Protein AF-A0A9J6GDZ1-F1 (afdb_monomer)

Secondary structure (DSSP, 8-state):
---PPPP----TTS--SHHHHHHHHHHHHH--TTS-TTT-HHHHHHHHHHHHS-HHHHHHHHHHHHHHHHHHHHHHS---SS---HHHHHHHHHHHHHHHHTT-S--HHHHHHHHHHTT--TTS--SS--HHHHHHIIIIII---SSEEEEEEEETTEEEEEEEE---S-SSSS--S---SHHHHHHHHHHHHHHHHHHT--SS-----TTTHHHHHHHHHHHHT--PPP-

Mean predicted aligned error: 17.02 Å

Solvent-accessible surface area (backbone atoms only — not comparable to full-atom values): 14120 Å² total; per-residue (Å²): 134,84,86,78,73,86,71,88,69,91,54,96,83,65,75,77,48,71,66,48,50,52,52,52,52,55,54,61,54,17,33,25,89,90,44,56,52,94,81,36,48,65,53,15,55,40,44,25,35,46,74,77,47,58,73,94,51,46,83,54,44,64,54,42,58,55,47,49,54,50,51,58,50,36,71,67,52,79,64,64,99,65,88,63,50,74,70,30,47,54,22,50,52,51,52,54,55,49,35,43,76,68,68,74,46,87,55,66,64,60,54,52,51,57,32,47,77,36,44,43,50,80,95,53,88,59,91,74,46,55,65,64,60,27,47,52,38,30,20,69,74,67,68,45,38,43,69,48,27,59,42,86,43,76,54,97,90,42,78,44,82,42,80,44,80,17,52,67,81,50,99,58,81,91,58,86,66,78,63,87,54,70,74,49,52,53,52,53,53,53,49,54,52,48,51,40,67,76,67,65,65,82,72,88,73,92,76,84,46,90,72,50,64,73,61,56,52,68,54,51,54,55,64,73,66,51,88,68,84,91,126

Foldseek 3Di:
DDPDDDDPDPDPPQDPDPVSVVVVVVQVQQADPVDDCVVPVCNGRHVSVCVVPPPPPPVPPVVCVVVVVVLVVLCPDDADPDDDDPSNVVSVVSVVVVCVVVVVDDCVVVVCVLCVCLVHDPPDPRPPRPPVSNQCCCQVVVVQFAAWHWDFDDDPNDTDTDIDGGPNPDPPPPLVPQDDDDVSLVVQVVVVVVCCVVRVPPDDDPDPDSVNSNPPPNVVVVVVVDPDDDD

InterPro domains:
  IPR000718 Peptidase M13 [PS51885] (14-231)
  IPR000718 Peptidase M13 [PTHR11733] (12-157)
  IPR024079 Metallopeptidase, catalytic domain superfamily [G3DSA:3.40.390.10] (15-62)
  IPR042089 Peptidase M13, domain 2 [G3DSA:1.10.1380.10] (63-201)

Nearest PDB structures (foldseek):
  7nql-assembly1_AG  TM=1.782E-01  e=1.396E-01  Sus scrofa
  8any-assembly1_AF  TM=1.450E-01  e=9.711E-02  Homo sapiens
  7pnu-assembly1_F  TM=1.571E-01  e=1.314E-01  Mus musculus
  6zsb-assembly1_AF  TM=1.449E-01  e=4.147E-01  Homo sapiens
  6r10-assembly1_G  TM=1.465E-01  e=1.771E+00  Thermus thermophilus HB8

Sequence (231 aa):
MKLAWPTPKTSPNVCQTYACRNYAGRLLASINKWVNPCHSFTHFVCDGWQKNHKLSVWEMQFGHDVLNRLTQTLLRIPVPATGQNEEQQAAALYRSCREVLLGKSDQLPAVKEALLDAGIVWPLPSRLADALHTLFYTSLKLGWDALLNVDVKLFRKVAYLALSPGKSLPSLPTQYSCPKGESARHRNYMYFNFLKNSFGANGTSDGVSYENVSAYDCDMMTKLLGSGPSF

pLDDT: mean 70.45, std 19.04, range [27.03, 94.5]

Organism: Haemaphysalis longicornis (NCBI:txid44386)

Radius of gyration: 27.1 Å; Cα contacts (8 Å, |Δi|>4): 155; chains: 1; bounding box: 67×47×80 Å

Structure (mmCIF, N/CA/C/O backbone):
data_AF-A0A9J6GDZ1-F1
#
_entry.id   AF-A0A9J6GDZ1-F1
#
loop_
_atom_site.group_PDB
_atom_site.id
_atom_site.type_symbol
_atom_site.label_atom_id
_atom_site.label_alt_id
_atom_site.label_comp_id
_atom_site.label_asym_id
_atom_site.label_entity_id
_atom_site.label_seq_id
_atom_site.pdbx_PDB_ins_code
_atom_site.Cartn_x
_atom_site.Cartn_y
_atom_site.Cartn_z
_atom_site.occupancy
_atom_site.B_iso_or_equiv
_atom_site.auth_seq_id
_atom_site.auth_comp_id
_atom_site.auth_asym_id
_atom_site.auth_atom_id
_atom_site.pdbx_PDB_model_num
ATOM 1 N N . MET A 1 1 ? 41.455 -11.045 -25.122 1.00 35.44 1 MET A N 1
ATOM 2 C CA . MET A 1 1 ? 40.540 -11.546 -26.173 1.00 35.44 1 MET A CA 1
ATOM 3 C C . MET A 1 1 ? 39.411 -10.544 -26.364 1.00 35.44 1 MET A C 1
ATOM 5 O O . MET A 1 1 ? 38.679 -10.292 -25.418 1.00 35.44 1 MET A O 1
ATOM 9 N N . LYS A 1 2 ? 39.314 -9.913 -27.541 1.00 36.09 2 LYS A N 1
ATOM 10 C CA . LYS A 1 2 ? 38.191 -9.034 -27.906 1.00 36.09 2 LYS A CA 1
ATOM 11 C C . LYS A 1 2 ? 37.025 -9.922 -28.348 1.00 36.09 2 LYS A C 1
ATOM 13 O O . LYS A 1 2 ? 37.184 -10.673 -29.304 1.00 36.09 2 LYS A O 1
ATOM 18 N N . LEU A 1 3 ? 35.886 -9.855 -27.661 1.00 44.56 3 LEU A N 1
ATOM 19 C CA . LEU A 1 3 ? 34.649 -10.471 -28.145 1.00 44.56 3 LEU A CA 1
ATOM 20 C C . LEU A 1 3 ? 34.187 -9.690 -29.382 1.00 44.56 3 LEU A C 1
ATOM 22 O O . LEU A 1 3 ? 33.809 -8.522 -29.281 1.00 44.56 3 LEU A O 1
ATOM 26 N N . ALA A 1 4 ? 34.279 -10.315 -30.554 1.00 44.75 4 ALA A N 1
ATOM 27 C CA . ALA A 1 4 ? 33.713 -9.784 -31.784 1.00 44.75 4 ALA A CA 1
ATOM 28 C C . ALA A 1 4 ? 32.196 -10.007 -31.758 1.00 44.75 4 ALA A C 1
ATOM 30 O O . ALA A 1 4 ? 31.728 -11.142 -31.670 1.00 44.75 4 ALA A O 1
ATOM 31 N N . TRP A 1 5 ? 31.427 -8.921 -31.814 1.00 50.94 5 TRP A N 1
ATOM 32 C CA . TRP A 1 5 ? 29.983 -9.002 -32.009 1.00 50.94 5 TRP A CA 1
ATOM 33 C C . TRP A 1 5 ? 29.685 -9.495 -33.430 1.00 50.94 5 TRP A C 1
ATOM 35 O O . TRP A 1 5 ? 30.403 -9.106 -34.357 1.00 50.94 5 TRP A O 1
ATOM 45 N N . PRO A 1 6 ? 28.633 -10.312 -33.632 1.00 53.44 6 PRO A N 1
ATOM 46 C CA . PRO A 1 6 ? 28.181 -10.634 -34.974 1.00 53.44 6 PRO A CA 1
ATOM 47 C C . PRO A 1 6 ? 27.827 -9.328 -35.686 1.00 53.44 6 PRO A C 1
ATOM 49 O O . PRO A 1 6 ? 27.005 -8.541 -35.210 1.00 53.44 6 PRO A O 1
ATOM 52 N N . THR A 1 7 ? 28.486 -9.078 -36.815 1.00 52.41 7 THR A N 1
ATOM 53 C CA . THR A 1 7 ? 28.089 -8.015 -37.735 1.00 52.41 7 THR A CA 1
ATOM 54 C C . THR A 1 7 ? 26.640 -8.256 -38.171 1.00 52.41 7 THR A C 1
ATOM 56 O O . THR A 1 7 ? 26.209 -9.415 -38.212 1.00 52.41 7 THR A O 1
ATOM 59 N N . PRO A 1 8 ? 25.860 -7.205 -38.493 1.00 49.25 8 PRO A N 1
ATOM 60 C CA . PRO A 1 8 ? 24.510 -7.384 -39.003 1.00 49.25 8 PRO A CA 1
ATOM 61 C C . PRO A 1 8 ? 24.598 -8.067 -40.373 1.00 49.25 8 PRO A C 1
ATOM 63 O O . PRO A 1 8 ? 24.704 -7.419 -41.409 1.00 49.25 8 PRO A O 1
ATOM 66 N N . LYS A 1 9 ? 24.584 -9.401 -40.389 1.00 49.66 9 LYS A N 1
ATOM 67 C CA . LYS A 1 9 ? 24.186 -10.152 -41.572 1.00 49.66 9 LYS A CA 1
ATOM 68 C C . LYS A 1 9 ? 22.706 -9.856 -41.748 1.00 49.66 9 LYS A C 1
ATOM 70 O O . LYS A 1 9 ? 21.914 -10.153 -40.856 1.00 49.66 9 LYS A O 1
ATOM 75 N N . THR A 1 10 ? 22.335 -9.265 -42.875 1.00 54.31 10 THR A N 1
ATOM 76 C CA . THR A 1 10 ? 20.953 -9.207 -43.355 1.00 54.31 10 THR A CA 1
ATOM 77 C C . THR A 1 10 ? 20.493 -10.631 -43.667 1.00 54.31 10 THR A C 1
ATOM 79 O O . THR A 1 10 ? 20.421 -11.053 -44.815 1.00 54.31 10 THR A O 1
ATOM 82 N N . SER A 1 11 ? 20.254 -11.423 -42.621 1.00 57.88 11 SER A N 1
ATOM 83 C CA . SER A 1 11 ? 19.632 -12.730 -42.741 1.00 57.88 11 SER A CA 1
ATOM 84 C C . SER A 1 11 ? 18.113 -12.530 -42.827 1.00 57.88 11 SER A C 1
ATOM 86 O O . SER A 1 11 ? 17.550 -11.752 -42.050 1.00 57.88 11 SER A O 1
ATOM 88 N N . PRO A 1 12 ? 17.420 -13.220 -43.746 1.00 59.91 12 PRO A N 1
ATOM 89 C CA . PRO A 1 12 ? 15.983 -13.042 -43.989 1.00 59.91 12 PRO A CA 1
ATOM 90 C C . PRO A 1 12 ? 15.075 -13.422 -42.800 1.00 59.91 12 PRO A C 1
ATOM 92 O O . PRO A 1 12 ? 13.866 -13.253 -42.879 1.00 59.91 12 PRO A O 1
ATOM 95 N N . ASN A 1 13 ? 15.648 -13.874 -41.679 1.00 74.12 13 ASN A N 1
ATOM 96 C CA . ASN A 1 13 ? 14.929 -14.350 -40.494 1.00 74.12 13 ASN A CA 1
ATOM 97 C C . ASN A 1 13 ? 14.970 -13.368 -39.304 1.00 74.12 13 ASN A C 1
ATOM 99 O O . ASN A 1 13 ? 14.563 -13.726 -38.200 1.00 74.12 13 ASN A O 1
ATOM 103 N N . VAL A 1 14 ? 15.482 -12.143 -39.479 1.00 81.94 14 VAL A N 1
ATOM 104 C CA . VAL A 1 14 ? 15.491 -11.132 -38.405 1.00 81.94 14 VAL A CA 1
ATOM 105 C C . VAL A 1 14 ? 14.170 -10.371 -38.400 1.00 81.94 14 VAL A C 1
ATOM 107 O O . VAL A 1 14 ? 13.817 -9.720 -39.381 1.00 81.94 14 VAL A O 1
ATOM 110 N N . CYS A 1 15 ? 13.455 -10.398 -37.273 1.00 84.38 15 CYS A N 1
ATOM 111 C CA . CYS A 1 15 ? 12.231 -9.622 -37.115 1.00 84.38 15 CYS A CA 1
ATOM 112 C C . CYS A 1 15 ? 12.518 -8.115 -37.209 1.00 84.38 15 CYS A C 1
ATOM 114 O O . CYS A 1 15 ? 13.209 -7.547 -36.362 1.00 84.38 15 CYS A O 1
ATOM 116 N N . GLN A 1 16 ? 11.940 -7.456 -38.214 1.00 87.06 16 GLN A N 1
ATOM 117 C CA . GLN A 1 16 ? 12.089 -6.013 -38.434 1.00 87.06 16 GLN A CA 1
ATOM 118 C C . GLN A 1 16 ? 10.819 -5.212 -38.127 1.00 87.06 16 GLN A C 1
ATOM 120 O O . GLN A 1 16 ? 10.717 -4.045 -38.502 1.00 87.06 16 GLN A O 1
ATOM 125 N N . THR A 1 17 ? 9.831 -5.794 -37.447 1.00 91.69 17 THR A N 1
ATOM 126 C CA . THR A 1 17 ? 8.648 -5.026 -37.039 1.00 91.69 17 THR A CA 1
ATOM 127 C C . THR A 1 17 ? 9.047 -3.899 -36.082 1.00 91.69 17 THR A C 1
ATOM 129 O O . THR A 1 17 ? 10.071 -3.967 -35.393 1.00 91.69 17 THR A O 1
ATOM 132 N N . TYR A 1 18 ? 8.229 -2.846 -36.017 1.00 86.44 18 TYR A N 1
ATOM 133 C CA . TYR A 1 18 ? 8.446 -1.751 -35.068 1.00 86.44 18 TYR A CA 1
ATOM 134 C C . TYR A 1 18 ? 8.570 -2.265 -33.6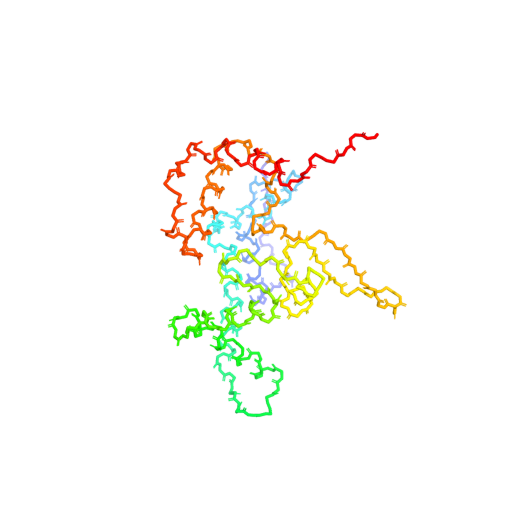27 1.00 86.44 18 TYR A C 1
ATOM 136 O O . TYR A 1 18 ? 9.490 -1.870 -32.913 1.00 86.44 18 TYR A O 1
ATOM 144 N N . ALA A 1 19 ? 7.700 -3.202 -33.235 1.00 81.06 19 ALA A N 1
ATOM 145 C CA . ALA A 1 19 ? 7.752 -3.844 -31.929 1.00 81.06 19 ALA A CA 1
ATOM 146 C C . ALA A 1 19 ? 9.110 -4.522 -31.695 1.00 81.06 19 ALA A C 1
ATOM 148 O O . ALA A 1 19 ? 9.779 -4.211 -30.712 1.00 81.06 19 ALA A O 1
ATOM 149 N N . CYS A 1 20 ? 9.570 -5.366 -32.625 1.00 85.31 20 CYS A N 1
ATOM 150 C CA . CYS A 1 20 ? 10.855 -6.057 -32.502 1.00 85.31 20 CYS A CA 1
ATOM 151 C C . CYS A 1 20 ? 12.037 -5.090 -32.367 1.00 85.31 20 CYS A C 1
ATOM 153 O O . CYS A 1 20 ? 12.884 -5.279 -31.496 1.00 85.31 20 CYS A O 1
ATOM 155 N N . ARG A 1 21 ? 12.078 -4.016 -33.167 1.00 89.38 21 ARG A N 1
ATOM 156 C CA . ARG A 1 21 ? 13.144 -3.004 -33.071 1.00 89.38 21 ARG A CA 1
ATOM 157 C C . ARG A 1 21 ? 13.107 -2.240 -31.748 1.00 89.38 21 ARG A C 1
ATOM 159 O O . ARG A 1 21 ? 14.157 -2.019 -31.150 1.00 89.38 21 ARG A O 1
ATOM 166 N N . ASN A 1 22 ? 11.918 -1.874 -31.272 1.00 84.50 22 ASN A N 1
ATOM 167 C CA . ASN A 1 22 ? 11.743 -1.183 -29.994 1.00 84.50 22 ASN A CA 1
ATOM 168 C C . ASN A 1 22 ? 12.185 -2.070 -28.815 1.00 84.50 22 ASN A C 1
ATOM 170 O O . ASN A 1 22 ? 12.975 -1.637 -27.978 1.00 84.50 22 ASN A O 1
ATOM 174 N N . TYR A 1 23 ? 11.756 -3.336 -28.783 1.00 84.75 23 TYR A N 1
ATOM 175 C CA . TYR A 1 23 ? 12.175 -4.285 -27.747 1.00 84.75 23 TYR A CA 1
ATOM 176 C C . TYR A 1 23 ? 13.678 -4.573 -27.791 1.00 84.75 23 TYR A C 1
ATOM 178 O O . TYR A 1 23 ? 14.329 -4.534 -26.748 1.00 84.75 23 TYR A O 1
ATOM 186 N N . ALA A 1 24 ? 14.249 -4.791 -28.979 1.00 89.00 24 ALA A N 1
ATOM 187 C CA . ALA A 1 24 ? 15.687 -4.994 -29.134 1.00 89.00 24 ALA A CA 1
ATOM 188 C C . ALA A 1 24 ? 16.489 -3.775 -28.645 1.00 89.00 24 ALA A C 1
ATOM 190 O O . ALA A 1 24 ? 17.485 -3.939 -27.944 1.00 89.00 24 ALA A O 1
ATOM 191 N N . GLY A 1 25 ? 16.025 -2.557 -28.945 1.00 86.38 25 GLY A N 1
ATOM 192 C CA . GLY A 1 25 ? 16.630 -1.320 -28.448 1.00 86.38 25 GLY A CA 1
ATOM 193 C C . GLY A 1 25 ? 16.618 -1.225 -26.919 1.00 86.38 25 GLY A C 1
ATOM 194 O O . GLY A 1 25 ? 17.653 -0.950 -26.314 1.00 86.38 25 GLY A O 1
ATOM 195 N N . ARG A 1 26 ? 15.480 -1.527 -26.280 1.00 84.81 26 ARG A N 1
ATOM 196 C CA . ARG A 1 26 ? 15.349 -1.535 -24.809 1.00 84.81 26 ARG A CA 1
ATOM 197 C C . ARG A 1 26 ? 16.236 -2.589 -24.146 1.00 84.81 26 ARG A C 1
ATOM 199 O O . ARG A 1 26 ? 16.876 -2.303 -23.136 1.00 84.81 26 ARG A O 1
ATOM 206 N N . LEU A 1 27 ? 16.307 -3.786 -24.729 1.00 87.00 27 LEU A N 1
ATOM 207 C CA . LEU A 1 27 ? 17.167 -4.861 -24.240 1.00 87.00 27 LEU A CA 1
ATOM 208 C C . LEU A 1 27 ? 18.643 -4.453 -24.319 1.00 87.00 27 LEU A C 1
ATOM 210 O O . LEU A 1 27 ? 19.364 -4.543 -23.330 1.00 87.00 27 LEU A O 1
ATOM 214 N N . LEU A 1 28 ? 19.082 -3.929 -25.467 1.00 88.12 28 LEU A N 1
ATOM 215 C CA . LEU A 1 28 ? 20.465 -3.487 -25.666 1.00 88.12 28 LEU A CA 1
ATOM 216 C C . LEU A 1 28 ? 20.864 -2.322 -24.752 1.00 88.12 28 LEU A C 1
ATOM 218 O O . LEU A 1 28 ? 22.025 -2.249 -24.356 1.00 88.12 28 LEU A O 1
ATOM 222 N N . ALA A 1 29 ? 19.927 -1.435 -24.412 1.00 85.44 29 ALA A N 1
ATOM 223 C CA . ALA A 1 29 ? 20.151 -0.347 -23.461 1.00 85.44 29 ALA A CA 1
ATOM 224 C C . ALA A 1 29 ? 20.265 -0.828 -22.002 1.00 85.44 29 ALA A C 1
ATOM 226 O O . ALA A 1 29 ? 20.809 -0.113 -21.161 1.00 85.44 29 ALA A O 1
ATOM 227 N N . SER A 1 30 ? 19.754 -2.024 -21.701 1.00 86.56 30 SER A N 1
ATOM 228 C CA . SER A 1 30 ? 19.733 -2.586 -20.347 1.00 86.56 30 SER A CA 1
ATOM 229 C C . SER A 1 30 ? 20.982 -3.414 -20.026 1.00 86.56 30 SER A C 1
ATOM 231 O O . SER A 1 30 ? 21.405 -3.465 -18.872 1.00 86.56 30 SER A O 1
ATOM 233 N N . ILE A 1 31 ? 21.619 -4.007 -21.041 1.00 91.50 31 ILE A N 1
ATOM 234 C CA . ILE A 1 31 ? 22.796 -4.865 -20.854 1.00 91.50 31 ILE A CA 1
ATOM 235 C C . ILE A 1 31 ? 24.109 -4.077 -20.723 1.00 91.50 31 ILE A C 1
ATOM 237 O O . ILE A 1 31 ? 24.337 -3.068 -21.391 1.00 91.50 31 ILE A O 1
ATOM 241 N N . ASN A 1 32 ? 25.036 -4.596 -19.922 1.00 92.19 32 ASN A N 1
ATOM 242 C CA . ASN A 1 32 ? 26.414 -4.132 -19.827 1.00 92.19 32 ASN A CA 1
ATOM 243 C C . ASN A 1 32 ? 27.360 -5.118 -20.514 1.00 92.19 32 ASN A C 1
ATOM 245 O O . ASN A 1 32 ? 27.803 -6.112 -19.943 1.00 92.19 32 ASN A O 1
ATOM 249 N N . LYS A 1 33 ? 27.718 -4.784 -21.753 1.00 87.50 33 LYS A N 1
ATOM 250 C CA . LYS A 1 33 ? 28.561 -5.601 -22.641 1.00 87.50 33 LYS A CA 1
ATOM 251 C C . LYS A 1 33 ? 29.987 -5.837 -22.129 1.00 87.50 33 LYS A C 1
ATOM 253 O O . LYS A 1 33 ? 30.705 -6.646 -22.708 1.00 87.50 33 LYS A O 1
ATOM 258 N N . TRP A 1 34 ? 30.406 -5.113 -21.093 1.00 92.12 34 TRP A N 1
ATOM 259 C CA . TRP A 1 34 ? 31.737 -5.227 -20.495 1.00 92.12 34 TRP A CA 1
ATOM 260 C C . TRP A 1 34 ? 31.816 -6.305 -19.411 1.00 92.12 34 TRP A C 1
ATOM 262 O O . TRP A 1 34 ? 32.911 -6.648 -18.973 1.00 92.12 34 TRP A O 1
ATOM 272 N N . VAL A 1 35 ? 30.674 -6.847 -18.987 1.00 91.69 35 VAL A N 1
ATOM 273 C CA . VAL A 1 35 ? 30.594 -7.936 -18.012 1.00 91.69 35 VAL A CA 1
ATOM 274 C C . VAL A 1 35 ? 30.476 -9.263 -18.753 1.00 91.69 35 VAL A C 1
ATOM 276 O O . VAL A 1 35 ? 29.738 -9.377 -19.727 1.00 91.69 35 VAL A O 1
ATOM 279 N N . ASN A 1 36 ? 31.196 -10.290 -18.301 1.00 89.88 36 ASN A N 1
ATOM 280 C CA . ASN A 1 36 ? 31.016 -11.636 -18.835 1.00 89.88 36 ASN A CA 1
ATOM 281 C C . ASN A 1 36 ? 29.733 -12.257 -18.239 1.00 89.88 36 ASN A C 1
ATOM 283 O O . ASN A 1 36 ? 29.6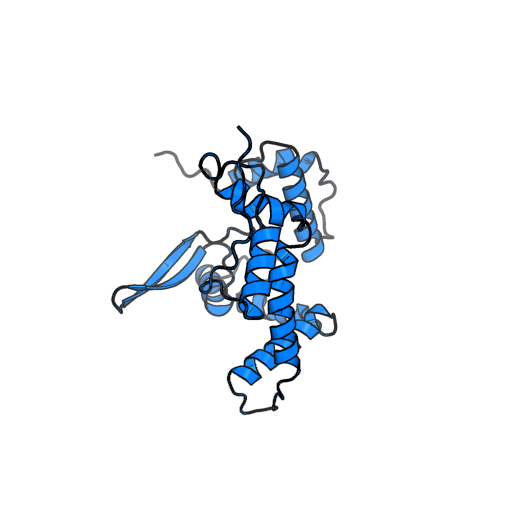80 -12.430 -17.015 1.00 89.88 36 ASN A O 1
ATOM 287 N N . PRO A 1 37 ? 28.728 -12.643 -19.052 1.00 88.25 37 PRO A N 1
ATOM 288 C CA . PRO A 1 37 ? 27.501 -13.265 -18.550 1.00 88.25 37 PRO A CA 1
ATOM 289 C C . PRO A 1 37 ? 27.752 -14.578 -17.798 1.00 88.25 37 PRO A C 1
ATOM 291 O O . PRO A 1 37 ? 26.991 -14.907 -16.894 1.00 88.25 37 PRO A O 1
ATOM 294 N N . CYS A 1 38 ? 28.829 -15.301 -18.118 1.00 92.69 38 CYS A N 1
ATOM 295 C CA . CYS A 1 38 ? 29.202 -16.532 -17.423 1.00 92.69 38 CYS A CA 1
ATOM 296 C C . CYS A 1 38 ? 29.801 -16.279 -16.029 1.00 92.69 38 CYS A C 1
ATOM 298 O O . CYS A 1 38 ? 29.917 -17.214 -15.246 1.00 92.69 38 CYS A O 1
ATOM 300 N N . HIS A 1 39 ? 30.211 -15.042 -15.721 1.00 93.44 39 HIS A N 1
ATOM 301 C CA . HIS A 1 39 ? 30.745 -14.664 -14.405 1.00 93.44 39 HIS A CA 1
ATOM 302 C C . HIS A 1 39 ? 29.692 -13.955 -13.552 1.00 93.44 39 HIS A C 1
ATOM 304 O O . HIS A 1 39 ? 29.601 -14.190 -12.352 1.00 93.44 39 HIS A O 1
ATOM 310 N N . SER A 1 40 ? 28.886 -13.085 -14.164 1.00 90.44 40 SER A N 1
ATOM 311 C CA . SER A 1 40 ? 27.713 -12.511 -13.515 1.00 90.44 40 SER A CA 1
ATOM 312 C C . SER A 1 40 ? 26.661 -12.154 -14.551 1.00 90.44 40 SER A C 1
ATOM 314 O O . SER A 1 40 ? 26.703 -11.095 -15.184 1.00 90.44 40 SER A O 1
ATOM 316 N N . PHE A 1 41 ? 25.690 -13.051 -14.704 1.00 91.31 41 PHE A N 1
ATOM 317 C CA . PHE A 1 41 ? 24.550 -12.816 -15.577 1.00 91.31 41 PHE A CA 1
ATOM 318 C C . PHE A 1 41 ? 23.760 -11.584 -15.125 1.00 91.31 41 PHE A C 1
ATOM 320 O O . PHE A 1 41 ? 23.387 -10.768 -15.960 1.00 91.31 41 PHE A O 1
ATOM 327 N N . THR A 1 42 ? 23.599 -11.389 -13.812 1.00 88.94 42 THR A N 1
ATOM 328 C CA . THR A 1 42 ? 22.907 -10.230 -13.232 1.00 88.94 42 THR A CA 1
ATOM 329 C C . THR A 1 42 ? 23.560 -8.911 -13.637 1.00 88.94 42 THR A C 1
ATOM 331 O O . THR A 1 42 ? 22.879 -8.034 -14.159 1.00 88.94 42 THR A O 1
ATOM 334 N N . HIS A 1 43 ? 24.878 -8.773 -13.470 1.00 91.12 43 HIS A N 1
ATOM 335 C CA . HIS A 1 43 ? 25.577 -7.548 -13.867 1.00 91.12 43 HIS A CA 1
ATOM 336 C C . HIS A 1 43 ? 25.588 -7.368 -15.389 1.00 91.12 43 HIS A C 1
ATOM 338 O O . HIS A 1 43 ? 25.421 -6.261 -15.899 1.00 91.12 43 HIS A O 1
ATOM 344 N N . PHE A 1 44 ? 25.687 -8.462 -16.145 1.00 91.62 44 PHE A N 1
ATOM 345 C CA . PHE A 1 44 ? 25.585 -8.407 -17.599 1.00 91.62 44 PHE A CA 1
ATOM 346 C C . PHE A 1 44 ? 24.223 -7.891 -18.079 1.00 91.62 44 PHE A C 1
ATOM 348 O O . PHE A 1 44 ? 24.191 -7.070 -18.993 1.00 91.62 44 PHE A O 1
ATOM 355 N N . VAL A 1 45 ? 23.108 -8.330 -17.488 1.00 90.44 45 VAL A N 1
ATOM 356 C CA . VAL A 1 45 ? 21.766 -7.958 -17.972 1.00 90.44 45 VAL A CA 1
ATOM 357 C C . VAL A 1 45 ? 21.185 -6.692 -17.344 1.00 90.44 45 VAL A C 1
ATOM 359 O O . VAL A 1 45 ? 20.335 -6.070 -17.976 1.00 90.44 45 VAL A O 1
ATOM 362 N N . CY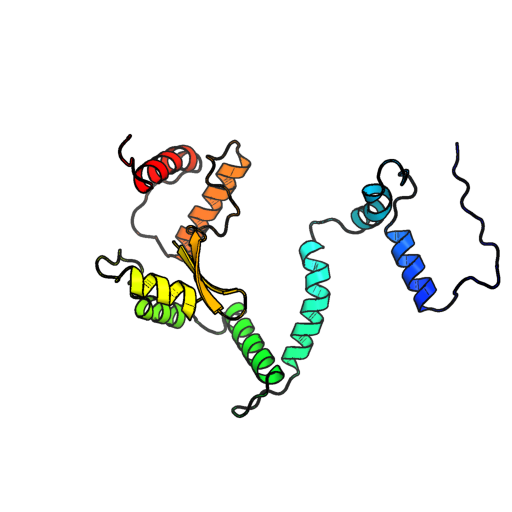S A 1 46 ? 21.634 -6.294 -16.146 1.00 86.00 46 CYS A N 1
ATOM 363 C CA . CYS A 1 46 ? 21.029 -5.191 -15.388 1.00 86.00 46 CYS A CA 1
ATOM 364 C C . CYS A 1 46 ? 21.888 -3.926 -15.298 1.00 86.00 46 CYS A C 1
ATOM 366 O O . CYS A 1 46 ? 21.329 -2.841 -15.150 1.00 86.00 46 CYS A O 1
ATOM 368 N N . ASP A 1 47 ? 23.219 -4.006 -15.366 1.00 89.06 47 ASP A N 1
ATOM 369 C CA . ASP A 1 47 ? 24.068 -2.834 -15.089 1.00 89.06 47 ASP A CA 1
ATOM 370 C C . ASP A 1 47 ? 23.852 -1.692 -16.094 1.00 89.06 47 ASP A C 1
ATOM 372 O O . ASP A 1 47 ? 23.985 -0.521 -15.740 1.00 89.06 47 ASP A O 1
ATOM 376 N N . GLY A 1 48 ? 23.548 -2.004 -17.360 1.00 88.12 48 GLY A N 1
ATOM 377 C CA . GLY A 1 48 ? 23.231 -0.984 -18.366 1.00 88.12 48 GLY A CA 1
ATOM 378 C C . GLY A 1 48 ? 21.948 -0.236 -18.005 1.00 88.12 48 GLY A C 1
ATOM 379 O O . GLY A 1 48 ? 21.898 0.992 -18.073 1.00 88.12 48 GLY A O 1
ATOM 380 N N . TRP A 1 49 ? 20.949 -0.967 -17.507 1.00 83.00 49 TRP A N 1
ATOM 381 C CA . TRP A 1 49 ? 19.722 -0.390 -16.979 1.00 83.00 49 TRP A CA 1
ATOM 382 C C . TRP A 1 49 ? 20.006 0.453 -15.732 1.00 83.00 49 TRP A C 1
ATOM 384 O O . TRP A 1 49 ? 19.616 1.614 -15.707 1.00 83.00 49 TRP A O 1
ATOM 394 N N . GLN A 1 50 ? 20.753 -0.066 -14.755 1.00 79.38 50 GLN A N 1
ATOM 395 C CA . GLN A 1 50 ? 21.073 0.640 -13.505 1.00 79.38 50 GLN A CA 1
ATOM 396 C C . GLN A 1 50 ? 21.871 1.934 -13.731 1.00 79.38 50 GLN A C 1
ATOM 398 O O . GLN A 1 50 ? 21.630 2.935 -13.057 1.00 79.38 50 GLN A O 1
ATOM 403 N N . LYS A 1 51 ? 22.794 1.955 -14.703 1.00 81.12 51 LYS A N 1
ATOM 404 C CA . LYS A 1 51 ? 23.552 3.166 -15.074 1.00 81.12 51 LYS A CA 1
ATOM 405 C C . LYS A 1 51 ? 22.649 4.282 -15.594 1.00 81.12 51 LYS A C 1
ATOM 407 O O . LYS A 1 51 ? 22.880 5.448 -15.282 1.00 81.12 51 LYS A O 1
ATOM 412 N N . ASN A 1 52 ? 21.627 3.915 -16.362 1.00 70.81 52 ASN A N 1
ATOM 413 C CA . ASN A 1 52 ? 20.679 4.852 -16.961 1.00 70.81 52 ASN A CA 1
ATOM 414 C C . ASN A 1 52 ? 19.488 5.169 -16.035 1.00 70.81 52 ASN A C 1
ATOM 416 O O . ASN A 1 52 ? 18.773 6.141 -16.266 1.00 70.81 52 ASN A O 1
ATOM 420 N N . HIS A 1 53 ? 19.293 4.384 -14.972 1.00 63.34 53 HIS A N 1
ATOM 421 C CA . HIS A 1 53 ? 18.150 4.461 -14.065 1.00 63.34 53 HIS A CA 1
ATOM 422 C C . HIS A 1 53 ? 18.625 4.373 -12.608 1.00 63.34 53 HIS A C 1
ATOM 424 O O . HIS A 1 53 ? 18.566 3.324 -11.967 1.00 63.34 53 HIS A O 1
ATOM 430 N N . LYS A 1 54 ? 19.122 5.495 -12.070 1.00 62.59 54 LYS A N 1
ATOM 431 C CA . LYS A 1 54 ? 19.542 5.577 -10.663 1.00 62.59 54 LYS A CA 1
ATOM 432 C C . LYS A 1 54 ? 18.352 5.290 -9.734 1.00 62.59 54 LYS A C 1
ATOM 434 O O . LYS A 1 54 ? 17.267 5.849 -9.901 1.00 62.59 54 LYS A O 1
ATOM 439 N N . LEU A 1 55 ? 18.592 4.443 -8.732 1.00 54.88 55 LEU A N 1
ATOM 440 C CA . LEU A 1 55 ? 17.590 3.894 -7.807 1.00 54.88 55 LEU A CA 1
ATOM 441 C C . LEU A 1 55 ? 16.835 4.933 -6.961 1.00 54.88 55 LEU A C 1
ATOM 443 O O . LEU A 1 55 ? 15.802 4.597 -6.401 1.00 54.88 55 LEU A O 1
ATOM 447 N N . SER A 1 56 ? 17.263 6.197 -6.905 1.00 54.47 56 SER A N 1
ATOM 448 C CA . SER A 1 56 ? 16.562 7.214 -6.108 1.00 54.47 56 SER A CA 1
ATOM 449 C C . SER A 1 56 ? 15.192 7.621 -6.670 1.00 54.47 56 SER A C 1
ATOM 451 O O . SER A 1 56 ? 14.460 8.331 -5.992 1.00 54.47 56 SER A O 1
ATOM 453 N N . VAL A 1 57 ? 14.850 7.205 -7.898 1.00 51.31 57 VAL A N 1
ATOM 454 C CA . VAL A 1 57 ? 13.591 7.582 -8.570 1.00 51.31 57 VAL A CA 1
ATOM 455 C C . VAL A 1 57 ? 12.760 6.364 -9.017 1.00 51.31 57 VAL A C 1
ATOM 457 O O . VAL A 1 57 ? 11.540 6.455 -9.067 1.00 51.31 57 VAL A O 1
ATOM 460 N N . TRP A 1 58 ? 13.357 5.194 -9.294 1.00 42.50 58 TRP A N 1
ATOM 461 C CA . TRP A 1 58 ? 12.675 4.104 -10.025 1.00 42.50 58 TRP A CA 1
ATOM 462 C C . TRP A 1 58 ? 11.844 3.101 -9.223 1.00 42.50 58 TRP A C 1
ATOM 464 O O . TRP A 1 58 ? 10.868 2.602 -9.783 1.00 42.50 58 TRP A O 1
ATOM 474 N N . GLU A 1 59 ? 12.146 2.830 -7.948 1.00 51.19 59 GLU A N 1
ATOM 475 C CA . GLU A 1 59 ? 11.224 2.032 -7.110 1.00 51.19 59 GLU A CA 1
ATOM 476 C C . GLU A 1 59 ? 9.852 2.721 -7.010 1.00 51.19 59 GLU A C 1
ATOM 478 O O . GLU A 1 59 ? 8.815 2.066 -6.942 1.00 51.19 59 GLU A O 1
ATOM 483 N N . MET A 1 60 ? 9.853 4.049 -7.140 1.00 50.31 60 MET A N 1
ATOM 484 C CA . MET A 1 60 ? 8.669 4.873 -7.312 1.00 50.31 60 MET A CA 1
ATOM 485 C C . MET A 1 60 ? 8.216 4.949 -8.788 1.00 50.31 60 MET A C 1
ATOM 487 O O . MET A 1 60 ? 7.033 4.772 -9.049 1.00 50.31 60 MET A O 1
ATOM 491 N N . GLN A 1 61 ? 9.096 5.150 -9.781 1.00 50.50 61 GLN A N 1
ATOM 492 C CA . GLN A 1 61 ? 8.704 5.511 -11.162 1.00 50.50 61 GLN A CA 1
ATOM 493 C C . GLN A 1 61 ? 7.935 4.437 -11.967 1.00 50.50 61 GLN A C 1
ATOM 495 O O . GLN A 1 61 ? 6.961 4.775 -12.637 1.00 50.50 61 GLN A O 1
ATOM 500 N N . PHE A 1 62 ? 8.330 3.154 -11.938 1.00 52.91 62 PHE A N 1
ATOM 501 C CA . PHE A 1 62 ? 7.601 2.116 -12.703 1.00 52.91 62 PHE A CA 1
ATOM 502 C C . PHE A 1 62 ? 6.221 1.839 -12.090 1.00 52.91 62 PHE A C 1
ATOM 504 O O . PHE A 1 62 ? 5.226 1.715 -12.809 1.00 52.91 62 PHE A O 1
ATOM 511 N N . GLY A 1 63 ? 6.157 1.826 -10.753 1.00 58.03 63 GLY A N 1
ATOM 512 C CA . GLY A 1 63 ? 4.898 1.863 -10.016 1.00 58.03 63 GLY A CA 1
ATOM 513 C C . GLY A 1 63 ? 4.089 3.107 -10.379 1.00 58.03 63 GLY A C 1
ATOM 514 O O . GLY A 1 63 ? 2.911 2.981 -10.689 1.00 58.03 63 GLY A O 1
ATOM 515 N N . HIS A 1 64 ? 4.723 4.282 -10.446 1.00 61.94 64 HIS A N 1
ATOM 516 C CA . HIS A 1 64 ? 4.074 5.543 -10.797 1.00 61.94 64 HIS A CA 1
ATOM 517 C C . HIS A 1 64 ? 3.463 5.526 -12.189 1.00 61.94 64 HIS A C 1
ATOM 519 O O . HIS A 1 64 ? 2.345 5.990 -12.312 1.00 61.94 64 HIS A O 1
ATOM 525 N N . ASP A 1 65 ? 4.104 5.005 -13.234 1.00 65.19 65 ASP A N 1
ATOM 526 C CA . ASP A 1 65 ? 3.521 5.068 -14.584 1.00 65.19 65 ASP A CA 1
ATOM 527 C C . ASP A 1 65 ? 2.258 4.203 -14.721 1.00 65.19 65 ASP A C 1
ATOM 529 O O . ASP A 1 65 ? 1.257 4.635 -15.308 1.00 65.19 65 ASP A O 1
ATOM 533 N N . VAL A 1 66 ? 2.273 2.994 -14.151 1.00 72.25 66 VAL A N 1
ATOM 534 C CA . VAL A 1 66 ? 1.098 2.107 -14.112 1.00 72.25 66 VAL A CA 1
ATOM 535 C C . VAL A 1 66 ? 0.024 2.692 -13.196 1.00 72.25 66 VAL A C 1
ATOM 537 O O . VAL A 1 66 ? -1.140 2.791 -13.591 1.00 72.25 66 VAL A O 1
ATOM 540 N N . LEU A 1 67 ? 0.415 3.149 -12.006 1.00 74.38 67 LEU A N 1
ATOM 541 C CA . LEU A 1 67 ? -0.481 3.764 -11.031 1.00 74.38 67 LEU A CA 1
ATOM 542 C C . LEU A 1 67 ? -1.092 5.058 -11.575 1.00 74.38 67 LEU A C 1
ATOM 544 O O . LEU A 1 67 ? -2.281 5.288 -11.406 1.00 74.38 67 LEU A O 1
ATOM 548 N N . ASN A 1 68 ? -0.338 5.879 -12.300 1.00 79.38 68 ASN A N 1
ATOM 549 C CA . ASN A 1 68 ? -0.819 7.109 -12.925 1.00 79.38 68 ASN A CA 1
ATOM 550 C C . ASN A 1 68 ? -1.867 6.800 -13.995 1.00 79.38 68 ASN A C 1
ATOM 552 O O . ASN A 1 68 ? -2.903 7.454 -14.047 1.00 79.38 68 ASN A O 1
ATOM 556 N N . ARG A 1 69 ? -1.653 5.778 -14.833 1.00 81.19 69 ARG A N 1
ATOM 557 C CA . ARG A 1 69 ? -2.671 5.356 -15.812 1.00 81.19 69 ARG A CA 1
ATOM 558 C C . ARG A 1 69 ? -3.929 4.828 -15.128 1.00 81.19 69 ARG A C 1
ATOM 560 O O . ARG A 1 69 ? -5.034 5.191 -15.534 1.00 81.19 69 ARG A O 1
ATOM 567 N N . LEU A 1 70 ? -3.768 4.012 -14.089 1.00 84.62 70 LEU A N 1
ATOM 568 C CA . LEU A 1 70 ? -4.881 3.453 -13.325 1.00 84.62 70 LEU A CA 1
ATOM 569 C C . LEU A 1 70 ? -5.688 4.557 -12.632 1.00 84.62 70 LEU A C 1
ATOM 571 O O . LEU A 1 70 ? -6.895 4.656 -12.818 1.00 84.62 70 LEU A O 1
ATOM 575 N N . THR A 1 71 ? -5.020 5.443 -11.902 1.00 85.62 71 THR A N 1
ATOM 576 C CA . THR A 1 71 ? -5.656 6.556 -11.188 1.00 85.62 71 THR A CA 1
ATOM 577 C C . THR A 1 71 ? -6.354 7.531 -12.131 1.00 85.62 71 THR A C 1
ATOM 579 O O . THR A 1 71 ? -7.494 7.910 -11.877 1.00 85.62 71 THR A O 1
ATOM 582 N N . GLN A 1 72 ? -5.746 7.879 -13.270 1.00 88.06 72 GLN A N 1
ATOM 583 C CA . GLN A 1 72 ? -6.403 8.699 -14.297 1.00 88.06 72 GLN A CA 1
ATOM 584 C C . GLN A 1 72 ? -7.648 8.020 -14.877 1.00 88.06 72 GLN A C 1
ATOM 586 O O . GLN A 1 72 ? -8.631 8.694 -15.184 1.00 88.06 72 GLN A O 1
ATOM 591 N N . THR A 1 73 ? -7.631 6.693 -15.004 1.00 91.31 73 THR A N 1
ATOM 592 C CA . THR A 1 73 ? -8.795 5.915 -15.446 1.00 91.31 73 THR A CA 1
ATOM 593 C C . THR A 1 73 ? -9.907 5.976 -14.400 1.00 91.31 73 THR A C 1
ATOM 595 O O . THR A 1 73 ? -11.021 6.374 -14.732 1.00 91.31 73 THR A O 1
ATOM 598 N N . LEU A 1 74 ? -9.596 5.707 -13.127 1.00 91.69 74 LEU A N 1
ATOM 599 C CA . LEU A 1 74 ? -10.556 5.772 -12.017 1.00 91.69 74 LEU A CA 1
ATOM 600 C C . LEU A 1 74 ? -11.203 7.157 -11.883 1.00 91.69 74 LEU A C 1
ATOM 602 O O . LEU A 1 74 ? -12.394 7.272 -11.606 1.00 91.69 74 LEU A O 1
ATOM 606 N N . LEU A 1 75 ? -10.456 8.232 -12.145 1.00 91.44 75 LEU A N 1
ATOM 607 C CA . LEU A 1 75 ? -11.008 9.588 -12.108 1.00 91.44 75 LEU A CA 1
ATOM 608 C C . LEU A 1 75 ? -12.050 9.860 -13.190 1.00 91.44 75 LEU A C 1
ATOM 610 O O . LEU A 1 75 ? -12.920 10.699 -12.963 1.00 91.44 75 LEU A O 1
ATOM 614 N N . ARG A 1 76 ? -11.995 9.158 -14.324 1.00 93.88 76 ARG A N 1
ATOM 615 C CA . ARG A 1 76 ? -12.910 9.352 -15.458 1.00 93.88 76 ARG A CA 1
ATOM 616 C C . ARG A 1 76 ? -14.196 8.535 -15.352 1.00 93.88 76 ARG A C 1
ATOM 618 O O . ARG A 1 76 ? -15.166 8.882 -16.017 1.00 93.88 76 ARG A O 1
ATOM 625 N N . ILE A 1 77 ? -14.225 7.486 -14.529 1.00 94.50 77 ILE A N 1
ATOM 626 C CA . ILE A 1 77 ? -15.399 6.614 -14.383 1.00 94.50 77 ILE A CA 1
ATOM 627 C C . ILE A 1 77 ? -16.557 7.399 -13.742 1.00 94.50 77 ILE A C 1
ATOM 629 O O . ILE A 1 77 ? -16.404 7.894 -12.625 1.00 94.50 77 ILE A O 1
ATOM 633 N N . PRO A 1 78 ? -17.726 7.546 -14.384 1.00 93.06 78 PRO A N 1
ATOM 634 C CA . PRO A 1 78 ? -18.865 8.216 -13.763 1.00 93.06 78 PRO A CA 1
ATOM 635 C C . PRO A 1 78 ? -19.367 7.388 -12.575 1.00 93.06 78 PRO A C 1
ATOM 637 O O . PRO A 1 78 ? -19.614 6.193 -12.712 1.00 93.06 78 PRO A O 1
ATOM 640 N N . VAL A 1 79 ? -19.515 8.023 -11.409 1.00 93.00 79 VAL A N 1
ATOM 641 C CA . VAL A 1 79 ? -19.960 7.351 -10.178 1.00 93.00 79 VAL A CA 1
ATOM 642 C C . VAL A 1 79 ? -21.368 7.842 -9.840 1.00 93.00 79 VAL A C 1
ATOM 644 O O . VAL A 1 79 ? -21.514 9.009 -9.471 1.00 93.00 79 VAL A O 1
ATOM 647 N N . PRO A 1 80 ? -22.403 6.997 -9.990 1.00 92.06 80 PRO A N 1
ATOM 648 C CA . PRO A 1 80 ? -23.760 7.337 -9.582 1.00 92.06 80 PRO A CA 1
ATOM 649 C C . PRO A 1 80 ? -23.897 7.334 -8.052 1.00 92.06 80 PRO A C 1
ATOM 651 O O . PRO A 1 80 ? -23.116 6.697 -7.340 1.00 92.06 80 PRO A O 1
ATOM 654 N N . ALA A 1 81 ? -24.919 8.028 -7.542 1.00 85.75 81 ALA A N 1
ATOM 655 C CA . ALA A 1 81 ? -25.205 8.085 -6.106 1.00 85.75 81 ALA A CA 1
ATOM 656 C C . ALA A 1 81 ? -25.616 6.719 -5.524 1.00 85.75 81 ALA A C 1
ATOM 658 O O . ALA A 1 81 ? -25.341 6.437 -4.362 1.00 85.75 81 ALA A O 1
ATOM 659 N N . THR A 1 82 ? -26.251 5.861 -6.325 1.00 88.75 82 THR A N 1
ATOM 660 C CA . THR A 1 82 ? -26.714 4.525 -5.924 1.00 88.75 82 THR A CA 1
ATOM 661 C C . THR A 1 82 ? -26.505 3.517 -7.057 1.00 88.75 82 THR A C 1
ATOM 663 O O . THR A 1 82 ? -26.349 3.899 -8.216 1.00 88.75 82 THR A O 1
ATOM 666 N N . GLY A 1 83 ? -26.478 2.221 -6.723 1.00 87.62 83 GLY A N 1
ATOM 667 C CA . GLY A 1 83 ? -26.385 1.141 -7.717 1.00 87.62 83 GLY A CA 1
ATOM 668 C C . GLY A 1 83 ? -25.026 1.025 -8.416 1.00 87.62 83 GLY A C 1
ATOM 669 O O . GLY A 1 83 ? -24.976 0.676 -9.591 1.00 87.62 83 GLY A O 1
ATOM 670 N N . GLN A 1 84 ? -23.935 1.349 -7.716 1.00 91.56 84 GLN A N 1
ATOM 671 C CA . GLN A 1 84 ? -22.580 1.289 -8.268 1.00 91.56 84 GLN A CA 1
ATOM 672 C C . GLN A 1 84 ? -22.152 -0.154 -8.558 1.00 91.56 84 GLN A C 1
ATOM 674 O O . GLN A 1 84 ? -22.296 -1.026 -7.700 1.00 91.56 84 GLN A O 1
ATOM 679 N N . ASN A 1 85 ? -21.571 -0.383 -9.737 1.00 93.12 85 ASN A N 1
ATOM 680 C CA . ASN A 1 85 ? -20.846 -1.617 -10.038 1.00 93.12 85 ASN A CA 1
ATOM 681 C C . ASN A 1 85 ? -19.428 -1.602 -9.422 1.00 93.12 85 ASN A C 1
ATOM 683 O O . ASN A 1 85 ? -18.989 -0.594 -8.866 1.00 93.12 85 ASN A O 1
ATOM 687 N N . GLU A 1 86 ? -18.702 -2.715 -9.529 1.00 93.00 86 GLU A N 1
AT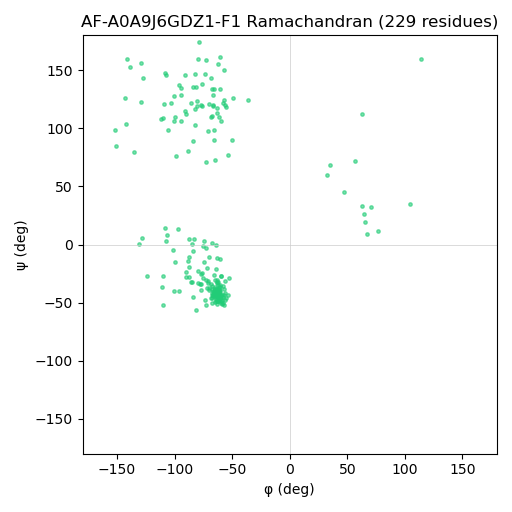OM 688 C CA . GLU A 1 86 ? -17.375 -2.890 -8.914 1.00 93.00 86 GLU A CA 1
ATOM 689 C C . GLU A 1 86 ? -16.364 -1.806 -9.343 1.00 93.00 86 GLU A C 1
ATOM 691 O O . GLU A 1 86 ? -15.649 -1.241 -8.513 1.00 93.00 86 GLU A O 1
ATOM 696 N N . GLU A 1 87 ? -16.347 -1.441 -10.628 1.00 89.88 87 GLU A N 1
ATOM 697 C CA . GLU A 1 87 ? -15.457 -0.402 -11.161 1.00 89.88 87 GLU A CA 1
ATOM 698 C C . GLU A 1 87 ? -15.808 0.995 -10.625 1.00 89.88 87 GLU A C 1
ATOM 700 O O . GLU A 1 87 ? -14.928 1.802 -10.310 1.00 89.88 87 GLU A O 1
ATOM 705 N N . GLN A 1 88 ? -17.103 1.284 -10.481 1.00 94.25 88 GLN A N 1
ATOM 706 C CA . GLN A 1 88 ? -17.600 2.542 -9.927 1.00 94.25 88 GLN A CA 1
ATOM 707 C C . GLN A 1 88 ? -17.316 2.656 -8.430 1.00 94.25 88 GLN A C 1
ATOM 709 O O . GLN A 1 88 ? -16.954 3.739 -7.972 1.00 94.25 88 GLN A O 1
ATOM 714 N N . GLN A 1 89 ? -17.407 1.556 -7.679 1.00 92.81 89 GLN A N 1
ATOM 715 C CA . GLN A 1 89 ? -17.023 1.524 -6.266 1.00 92.81 89 GLN A CA 1
ATOM 716 C C . GLN A 1 89 ? -15.523 1.792 -6.093 1.00 92.81 89 GLN A C 1
ATOM 718 O O . GLN A 1 89 ? -15.134 2.614 -5.262 1.00 92.81 89 GLN A O 1
ATOM 723 N N . ALA A 1 90 ? -14.676 1.181 -6.928 1.00 92.19 90 ALA A N 1
ATOM 724 C CA . ALA A 1 90 ? -13.239 1.450 -6.925 1.00 92.19 90 ALA A CA 1
ATOM 725 C C . ALA A 1 90 ? -12.926 2.923 -7.254 1.00 92.19 90 ALA A C 1
ATOM 727 O O . ALA A 1 90 ? -12.081 3.549 -6.608 1.00 92.19 90 ALA A O 1
ATOM 728 N N . ALA A 1 91 ? -13.637 3.510 -8.222 1.00 94.06 91 ALA A N 1
ATOM 729 C CA . ALA A 1 91 ? -13.507 4.925 -8.565 1.00 94.06 91 ALA A CA 1
ATOM 730 C C . ALA A 1 91 ? -13.969 5.857 -7.433 1.00 94.06 91 ALA A C 1
ATOM 732 O O . ALA A 1 91 ? -13.310 6.865 -7.157 1.00 94.06 91 ALA A O 1
ATOM 733 N N . ALA A 1 92 ? -15.074 5.522 -6.761 1.00 93.00 92 ALA A N 1
ATOM 734 C CA . ALA A 1 92 ? -15.585 6.258 -5.609 1.00 93.00 92 ALA A CA 1
ATOM 735 C C . ALA A 1 92 ? -14.577 6.242 -4.449 1.00 93.00 92 ALA A C 1
ATOM 737 O O . ALA A 1 92 ? -14.224 7.301 -3.927 1.00 93.00 92 ALA A O 1
ATOM 738 N N . LEU A 1 93 ? -14.048 5.060 -4.118 1.00 91.88 93 LEU A N 1
ATOM 739 C CA . LEU A 1 93 ? -13.039 4.871 -3.075 1.00 91.88 93 LEU A CA 1
ATOM 740 C C . LEU A 1 93 ? -11.744 5.635 -3.377 1.00 91.88 93 LEU A C 1
ATOM 742 O O . LEU A 1 93 ? -11.157 6.264 -2.499 1.00 91.88 93 LEU A O 1
ATOM 746 N N . TYR A 1 94 ? -11.294 5.624 -4.633 1.00 91.56 94 TYR A N 1
ATOM 747 C CA . TYR A 1 94 ? -10.104 6.380 -5.015 1.00 91.56 94 TYR A CA 1
ATOM 748 C C . TYR A 1 94 ? -10.298 7.894 -4.835 1.00 91.56 94 TYR A C 1
ATOM 750 O O . TYR A 1 94 ? -9.399 8.588 -4.351 1.00 91.56 94 TYR A O 1
ATOM 758 N N . ARG A 1 95 ? -11.474 8.423 -5.198 1.00 90.38 95 ARG A N 1
ATOM 759 C CA . ARG A 1 95 ? -11.788 9.851 -5.036 1.00 90.38 95 ARG A CA 1
ATOM 760 C C . ARG A 1 95 ? -11.824 10.266 -3.572 1.00 90.38 95 ARG A C 1
ATOM 762 O O . ARG A 1 95 ? -11.212 11.284 -3.254 1.00 90.38 95 ARG A O 1
ATOM 769 N N . SER A 1 96 ? -12.462 9.475 -2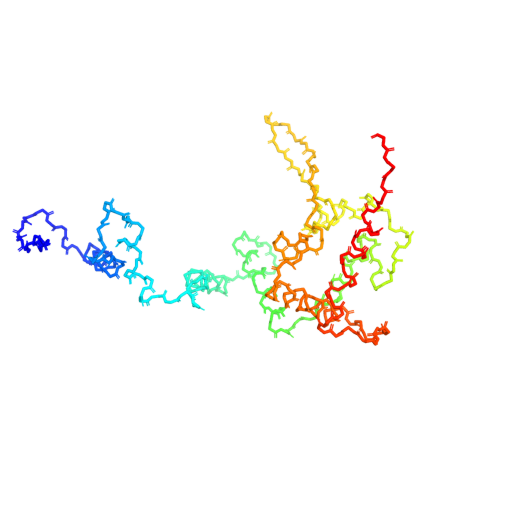.708 1.00 88.94 96 SER A N 1
ATOM 770 C CA . SER A 1 96 ? -12.510 9.768 -1.272 1.00 88.94 96 SER A CA 1
ATOM 771 C C . SER A 1 96 ? -11.108 9.757 -0.657 1.00 88.94 96 SER A C 1
ATOM 773 O O . SER A 1 96 ? -10.723 10.714 0.009 1.00 88.94 96 SER A O 1
ATOM 775 N N . CYS A 1 97 ? -10.281 8.756 -0.979 1.00 87.75 97 CYS A N 1
ATOM 776 C CA . CYS A 1 97 ? -8.886 8.698 -0.535 1.00 87.75 97 CYS A CA 1
ATOM 777 C C . CYS A 1 97 ? -8.088 9.941 -0.965 1.00 87.75 97 CYS A C 1
ATOM 779 O O . CYS A 1 97 ? -7.359 10.540 -0.172 1.00 87.75 97 CYS A O 1
ATOM 781 N N . ARG A 1 98 ? -8.258 10.384 -2.215 1.00 86.75 98 ARG A N 1
ATOM 782 C CA . ARG A 1 98 ? -7.562 11.567 -2.733 1.00 86.75 98 ARG A CA 1
ATOM 783 C C . ARG A 1 98 ? -7.971 12.853 -2.012 1.00 86.75 98 ARG A C 1
ATOM 785 O O . ARG A 1 98 ? -7.131 13.724 -1.819 1.00 86.75 98 ARG A O 1
ATOM 792 N N . GLU A 1 99 ? -9.237 13.004 -1.637 1.00 86.44 99 GLU A N 1
ATOM 793 C CA . GLU A 1 99 ? -9.709 14.183 -0.898 1.00 86.44 99 GLU A CA 1
ATOM 794 C C . GLU A 1 99 ? -9.078 14.286 0.491 1.00 86.44 99 GLU A C 1
ATOM 796 O O . GLU A 1 99 ? -8.673 15.380 0.886 1.00 86.44 99 GLU A O 1
ATOM 801 N N . VAL A 1 100 ? -8.900 13.151 1.175 1.00 83.94 100 VAL A N 1
ATOM 802 C CA . VAL A 1 100 ? -8.167 13.075 2.448 1.00 83.94 100 VAL A CA 1
ATOM 803 C C . VAL A 1 100 ? -6.715 13.518 2.268 1.00 83.94 100 VAL A C 1
ATOM 805 O O . VAL A 1 100 ? -6.240 14.386 2.995 1.00 83.94 100 VAL A O 1
ATOM 808 N N . LEU A 1 101 ? -6.019 12.989 1.255 1.00 79.50 101 LEU A N 1
ATOM 809 C CA . LEU A 1 101 ? -4.617 13.340 0.983 1.00 79.50 101 LEU A CA 1
ATOM 810 C C . LEU A 1 101 ? -4.422 14.817 0.619 1.00 79.50 101 LEU A C 1
ATOM 812 O O . LEU A 1 101 ? -3.375 15.393 0.903 1.00 79.50 101 LEU A O 1
ATOM 816 N N . LEU A 1 102 ? -5.423 15.436 -0.009 1.00 84.06 102 LEU A N 1
ATOM 817 C CA . LEU A 1 102 ? -5.412 16.859 -0.350 1.00 84.06 102 LEU A CA 1
ATOM 818 C C . LEU A 1 102 ? -5.843 17.762 0.818 1.00 84.06 102 LEU A C 1
ATOM 820 O O . LEU A 1 102 ? -5.995 18.965 0.612 1.00 84.06 102 LEU A O 1
ATOM 824 N N . GLY A 1 103 ? -6.083 17.207 2.010 1.00 81.38 103 GLY A N 1
ATOM 825 C CA . GLY A 1 103 ? -6.538 17.963 3.179 1.00 81.38 103 GLY A CA 1
ATOM 826 C C . GLY A 1 103 ? -7.938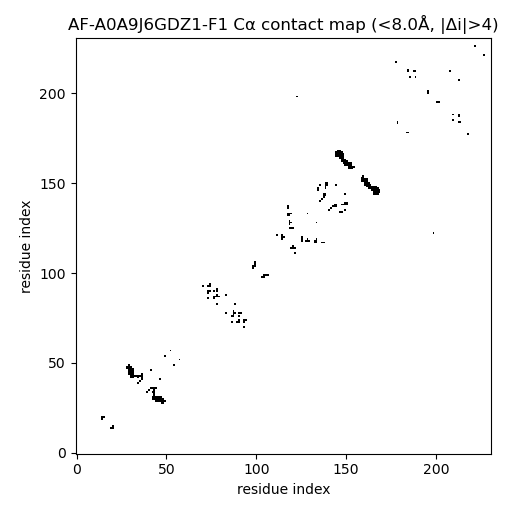 18.560 3.016 1.00 81.38 103 GLY A C 1
ATOM 827 O O . GLY A 1 103 ? -8.293 19.498 3.721 1.00 81.38 103 GLY A O 1
ATOM 828 N N . LYS A 1 104 ? -8.739 18.047 2.073 1.00 82.38 104 LYS A N 1
ATOM 829 C CA . LYS A 1 104 ? -10.113 18.516 1.818 1.00 82.38 104 LYS A CA 1
ATOM 830 C C . LYS A 1 104 ? -11.140 17.875 2.746 1.00 82.38 104 LYS A C 1
ATOM 832 O O . LYS A 1 104 ? -12.313 18.229 2.694 1.00 82.38 104 LYS A O 1
ATOM 837 N N . SER A 1 105 ? -10.711 16.915 3.557 1.00 77.81 105 SER A N 1
ATOM 838 C CA . SER A 1 105 ? -11.559 16.187 4.483 1.00 77.81 105 SER A CA 1
ATOM 839 C C . SER A 1 105 ? -10.792 15.908 5.770 1.00 77.81 105 SER A C 1
ATOM 841 O O . SER A 1 105 ? -9.694 15.352 5.721 1.00 77.81 105 SER A O 1
ATOM 843 N N . ASP A 1 106 ? -11.367 16.297 6.909 1.00 77.62 106 ASP A N 1
ATOM 844 C CA . ASP A 1 106 ? -10.848 15.926 8.223 1.00 77.62 106 ASP A CA 1
ATOM 845 C C . ASP A 1 106 ? -11.347 14.524 8.588 1.00 77.62 106 ASP A C 1
ATOM 847 O O . ASP A 1 106 ? -12.546 14.283 8.718 1.00 77.62 106 ASP A O 1
ATOM 851 N N . GLN A 1 107 ? -10.410 13.591 8.727 1.00 78.38 107 GLN A N 1
ATOM 852 C CA . GLN A 1 107 ? -10.686 12.193 9.056 1.00 78.38 107 GLN A CA 1
ATOM 853 C C . GLN A 1 107 ? -10.424 11.876 10.526 1.00 78.38 107 GLN A C 1
ATOM 855 O O . GLN A 1 107 ? -10.709 10.766 10.974 1.00 78.38 107 GLN A O 1
ATOM 860 N N . LEU A 1 108 ? -9.903 12.832 11.303 1.00 78.81 108 LEU A N 1
ATOM 861 C CA . LEU A 1 108 ? -9.643 12.621 12.721 1.00 78.81 108 LEU A CA 1
ATOM 862 C C . LEU A 1 108 ? -10.906 12.200 13.500 1.00 78.81 108 LEU A C 1
ATOM 864 O O . LEU A 1 108 ? -10.780 11.325 14.360 1.00 78.81 108 LEU A O 1
ATOM 868 N N . PRO A 1 109 ? -12.115 12.732 13.218 1.00 83.19 109 PRO A N 1
ATOM 869 C CA . PRO A 1 109 ? -13.342 12.248 13.849 1.00 83.19 109 PRO A CA 1
ATOM 870 C C . PRO A 1 109 ? -13.631 10.774 13.543 1.00 83.19 109 PRO A C 1
ATOM 872 O O . PRO A 1 109 ? -13.895 10.013 14.468 1.00 83.19 109 PRO A O 1
ATOM 875 N N . ALA A 1 110 ? -13.494 10.355 12.281 1.00 82.81 110 ALA 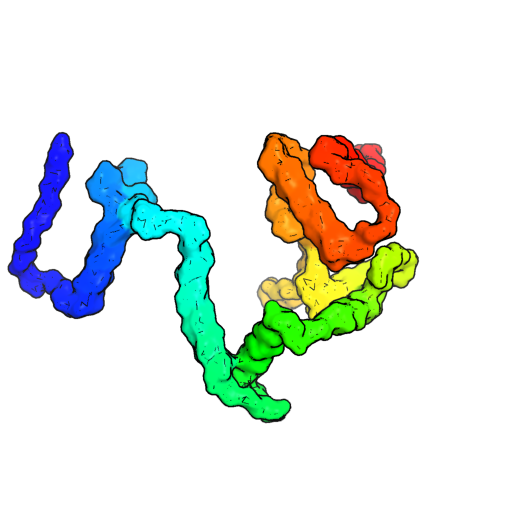A N 1
ATOM 876 C CA . ALA A 1 110 ? -13.731 8.972 11.865 1.00 82.81 110 ALA A CA 1
ATOM 877 C C . ALA A 1 110 ? -12.726 7.999 12.507 1.00 82.81 110 ALA A C 1
ATOM 879 O O . ALA A 1 110 ? -13.093 6.911 12.943 1.00 82.81 110 ALA A O 1
ATOM 880 N N . VAL A 1 111 ? -11.458 8.411 12.632 1.00 81.69 111 VAL A N 1
ATOM 881 C CA . VAL A 1 111 ? -10.434 7.624 13.337 1.00 81.69 111 VAL A CA 1
ATOM 882 C C . VAL A 1 111 ? -10.765 7.502 14.827 1.00 81.69 111 VAL A C 1
ATOM 884 O O . VAL A 1 111 ? -10.633 6.421 15.394 1.00 81.69 111 VAL A O 1
ATOM 887 N N . LYS A 1 112 ? -11.218 8.585 15.472 1.00 80.69 112 LYS A N 1
ATOM 888 C CA . LYS A 1 112 ? -11.627 8.558 16.886 1.00 80.69 112 LYS A CA 1
ATOM 889 C C . LYS A 1 112 ? -12.827 7.644 17.120 1.00 80.69 112 LYS A C 1
ATOM 891 O O . LYS A 1 112 ? -12.814 6.883 18.079 1.00 80.69 112 LYS A O 1
ATOM 896 N N . GLU A 1 113 ? -13.831 7.703 16.254 1.00 83.81 113 GLU A N 1
ATOM 897 C CA . GLU A 1 113 ? -15.014 6.842 16.329 1.00 83.81 113 GLU A CA 1
ATOM 898 C C . GLU A 1 113 ? -14.641 5.363 16.166 1.00 83.81 113 GLU A C 1
ATOM 900 O O . GLU A 1 113 ? -15.005 4.543 17.004 1.00 83.81 113 GLU A O 1
ATOM 905 N N . ALA A 1 114 ? -13.796 5.032 15.183 1.00 82.06 114 ALA A N 1
ATOM 906 C CA . ALA A 1 114 ? -13.307 3.667 14.994 1.00 82.06 114 ALA A CA 1
ATOM 907 C C . ALA A 1 114 ? -12.521 3.132 16.208 1.00 82.06 114 ALA A C 1
ATOM 909 O O . ALA A 1 114 ? -12.624 1.950 16.539 1.00 82.06 114 ALA A O 1
ATOM 910 N N . LEU A 1 115 ? -11.745 3.991 16.882 1.00 79.00 115 LEU A N 1
ATOM 911 C CA . LEU A 1 115 ? -11.044 3.634 18.119 1.00 79.00 115 LEU A CA 1
ATOM 912 C C . LEU A 1 115 ? -12.020 3.381 19.273 1.00 79.00 115 LEU A C 1
ATOM 914 O O . LEU A 1 115 ? -11.862 2.393 19.987 1.00 79.00 115 LEU A O 1
ATOM 918 N N . LEU A 1 116 ? -13.042 4.227 19.429 1.00 81.69 116 LEU A N 1
ATOM 919 C CA . LEU A 1 116 ? -14.073 4.052 20.454 1.00 81.69 116 LEU A CA 1
ATOM 920 C C . LEU A 1 116 ? -14.857 2.753 20.251 1.00 81.69 116 LEU A C 1
ATOM 922 O O . LEU A 1 116 ? -15.034 2.008 21.213 1.00 81.69 116 LEU A O 1
ATOM 926 N N . ASP A 1 117 ? -15.244 2.440 19.015 1.00 82.62 117 ASP A N 1
ATOM 927 C CA . ASP A 1 117 ? -15.911 1.178 18.688 1.00 82.62 117 ASP A CA 1
ATOM 928 C C . ASP A 1 117 ? -15.032 -0.047 18.981 1.00 82.62 117 ASP A C 1
ATOM 930 O O . ASP A 1 117 ? -15.537 -1.103 19.354 1.00 82.62 117 ASP A O 1
ATOM 934 N N . ALA A 1 118 ? -13.710 0.088 18.838 1.00 77.00 118 ALA A N 1
ATOM 935 C CA . ALA A 1 118 ? -12.753 -0.955 19.203 1.00 77.00 118 ALA A CA 1
ATOM 936 C C . ALA A 1 118 ? -12.535 -1.075 20.728 1.00 77.00 118 ALA A C 1
ATOM 938 O O . ALA A 1 118 ? -11.745 -1.911 21.176 1.00 77.00 118 ALA A O 1
ATOM 939 N N . GLY A 1 119 ? -13.192 -0.236 21.537 1.00 77.62 119 GLY A N 1
ATOM 940 C CA . GLY A 1 119 ? -12.998 -0.147 22.986 1.00 77.62 119 GLY A CA 1
ATOM 941 C C . GLY A 1 119 ? -11.726 0.606 23.398 1.00 77.62 119 GLY A C 1
ATOM 942 O O . GLY A 1 119 ? -11.337 0.573 24.566 1.00 77.62 119 GLY A O 1
ATOM 943 N N . ILE A 1 120 ? -11.064 1.288 22.458 1.00 77.06 120 ILE A N 1
ATOM 944 C CA . ILE A 1 120 ? -9.807 2.007 22.672 1.00 77.06 120 ILE A CA 1
ATOM 945 C C . ILE A 1 120 ? -10.113 3.476 22.974 1.00 77.06 120 ILE A C 1
ATOM 947 O O . ILE A 1 120 ? -10.429 4.276 22.094 1.00 77.06 120 ILE A O 1
ATOM 951 N N . VAL A 1 121 ? -9.954 3.862 24.240 1.00 73.19 121 VAL A N 1
ATOM 952 C CA . VAL A 1 121 ? -10.119 5.256 24.678 1.00 73.19 121 VAL A CA 1
ATOM 953 C C . VAL A 1 121 ? -8.793 6.003 24.547 1.00 73.19 121 VAL A C 1
ATOM 955 O O . VAL A 1 121 ? -8.065 6.187 25.511 1.00 73.19 121 VAL A O 1
ATOM 958 N N . TRP A 1 122 ? -8.448 6.451 23.344 1.00 67.19 122 TRP A N 1
ATOM 959 C CA . TRP A 1 122 ? -7.224 7.231 23.122 1.00 67.19 122 TRP A CA 1
ATOM 960 C C . TRP A 1 122 ? -7.375 8.695 23.598 1.00 67.19 122 TRP A C 1
ATOM 962 O O . TRP A 1 122 ? -8.410 9.298 23.303 1.00 67.19 122 TRP A O 1
ATOM 972 N N . PRO A 1 123 ? -6.384 9.329 24.274 1.00 58.91 123 PRO A N 1
ATOM 973 C CA . PRO A 1 123 ? -5.002 8.898 24.554 1.00 58.91 123 PRO A CA 1
ATOM 974 C C . PRO A 1 123 ? -4.783 8.262 25.938 1.00 58.91 123 PRO A C 1
ATOM 976 O O . PRO A 1 123 ? -3.646 8.146 26.394 1.00 58.91 123 PRO A O 1
ATOM 979 N N . LEU A 1 124 ? -5.847 7.908 26.656 1.00 58.50 124 LEU A N 1
ATOM 980 C CA . LEU A 1 124 ? -5.735 7.414 28.025 1.00 58.50 124 LEU A CA 1
ATOM 981 C C . LEU A 1 124 ? -5.607 5.882 28.036 1.00 58.50 124 LEU A C 1
ATOM 983 O O . LEU A 1 124 ? -6.191 5.201 27.199 1.00 58.50 124 LEU A O 1
ATOM 987 N N . PRO A 1 125 ? -4.854 5.289 28.976 1.00 54.97 125 PRO A N 1
ATOM 988 C CA . PRO A 1 125 ? -4.775 3.840 29.068 1.00 54.97 125 PRO A CA 1
ATOM 989 C C . PRO A 1 125 ? -6.163 3.278 29.390 1.00 54.97 125 PRO A C 1
ATOM 991 O O . PRO A 1 125 ? -6.706 3.489 30.479 1.00 54.97 125 PRO A O 1
ATOM 994 N N . SER A 1 126 ? -6.743 2.551 28.438 1.00 55.62 126 SER A N 1
ATOM 995 C CA . SER A 1 126 ? -7.989 1.822 28.629 1.00 55.62 126 SER A CA 1
ATOM 996 C C . SER A 1 126 ? -7.750 0.705 29.646 1.00 55.62 126 SER A C 1
ATOM 998 O O . SER A 1 126 ? -7.255 -0.364 29.305 1.00 55.62 126 SER A O 1
ATOM 1000 N N . ARG A 1 127 ? -8.117 0.930 30.912 1.00 56.53 127 ARG A N 1
ATOM 1001 C CA . ARG A 1 127 ? -8.135 -0.126 31.945 1.00 56.53 127 ARG A CA 1
ATOM 1002 C C . ARG A 1 127 ? -9.285 -1.133 31.762 1.00 56.53 127 ARG A C 1
ATOM 1004 O O . ARG A 1 127 ? -9.402 -2.055 32.557 1.00 56.53 127 ARG A O 1
ATOM 1011 N N . LEU A 1 128 ? -10.146 -0.922 30.761 1.00 53.44 128 LEU A N 1
ATOM 1012 C CA . LEU A 1 128 ? -11.470 -1.545 30.628 1.00 53.44 128 LEU A CA 1
ATOM 1013 C C . LEU A 1 128 ? -11.752 -2.165 29.253 1.00 53.44 128 LEU A C 1
ATOM 1015 O O . LEU A 1 128 ? -12.847 -2.680 29.051 1.00 53.44 128 LEU A O 1
ATOM 1019 N N . ALA A 1 129 ? -10.814 -2.113 28.306 1.00 60.25 129 ALA A N 1
ATOM 1020 C CA . ALA A 1 129 ? -11.027 -2.772 27.025 1.00 60.25 129 ALA A CA 1
ATOM 1021 C C . ALA A 1 129 ? -10.978 -4.293 27.238 1.00 60.25 129 ALA A C 1
ATOM 1023 O O . ALA A 1 129 ? -9.972 -4.811 27.729 1.00 60.25 129 ALA A O 1
ATOM 1024 N N . ASP A 1 130 ? -12.058 -5.001 26.898 1.00 75.06 130 ASP A N 1
ATOM 1025 C CA . ASP A 1 130 ? -12.018 -6.458 26.779 1.00 75.06 130 ASP A CA 1
ATOM 1026 C C . ASP A 1 130 ? -10.981 -6.793 25.706 1.00 75.06 130 ASP A C 1
ATOM 1028 O O . ASP A 1 130 ? -11.195 -6.564 24.514 1.00 75.06 130 ASP A O 1
ATOM 1032 N N . ALA A 1 131 ? -9.830 -7.300 26.149 1.00 74.31 131 ALA A N 1
ATOM 1033 C CA . ALA A 1 131 ? -8.689 -7.556 25.288 1.00 74.31 131 ALA A CA 1
ATOM 1034 C C . ALA A 1 131 ? -9.044 -8.490 24.122 1.00 74.31 131 ALA A C 1
ATOM 1036 O O . ALA A 1 131 ? -8.482 -8.337 23.040 1.00 74.31 131 ALA A O 1
ATOM 1037 N N . LEU A 1 132 ? -9.991 -9.420 24.311 1.00 77.50 132 LEU A N 1
ATOM 1038 C CA . LEU A 1 132 ? -10.461 -10.297 23.242 1.00 77.50 132 LEU A CA 1
ATOM 1039 C C . LEU A 1 132 ? -11.343 -9.533 22.258 1.00 77.50 132 LEU A C 1
ATOM 1041 O O . LEU A 1 132 ? -11.116 -9.625 21.052 1.00 77.50 132 LEU A O 1
ATOM 1045 N N . HIS A 1 133 ? -12.310 -8.756 22.752 1.00 79.50 133 HIS A N 1
ATOM 1046 C CA . HIS A 1 133 ? -13.170 -7.943 21.893 1.00 79.50 133 HIS A CA 1
ATOM 1047 C C . HIS A 1 133 ? -12.351 -6.972 21.042 1.00 79.50 133 HIS A C 1
ATOM 1049 O O . HIS A 1 133 ? -12.494 -6.957 19.820 1.00 79.50 133 HIS A O 1
ATOM 1055 N N . THR A 1 134 ? -11.443 -6.224 21.671 1.00 79.31 134 THR A N 1
ATOM 1056 C CA . THR A 1 134 ? -10.557 -5.289 20.978 1.00 79.31 134 THR A CA 1
ATOM 1057 C C . THR A 1 134 ? -9.694 -6.013 19.956 1.00 79.31 134 THR A C 1
ATOM 1059 O O . THR A 1 134 ? -9.641 -5.568 18.817 1.00 79.31 134 THR A O 1
ATOM 1062 N N . LEU A 1 135 ? -9.091 -7.154 20.307 1.00 76.94 135 LEU A N 1
ATOM 1063 C CA . LEU A 1 135 ? -8.260 -7.922 19.380 1.00 76.94 135 LEU A CA 1
ATOM 1064 C C . LEU A 1 135 ? -9.038 -8.378 18.137 1.00 76.94 135 LEU A C 1
ATOM 1066 O O . LEU A 1 135 ? -8.589 -8.161 17.013 1.00 76.94 135 LEU A O 1
ATOM 1070 N N . PHE A 1 136 ? -10.213 -8.988 18.316 1.00 81.25 136 PHE A N 1
ATOM 1071 C CA . PHE A 1 136 ? -11.024 -9.443 17.184 1.00 81.25 136 PHE A CA 1
ATOM 1072 C C . PHE A 1 136 ? -11.551 -8.270 16.354 1.00 81.25 136 PHE A C 1
ATOM 1074 O O . PHE A 1 136 ? -11.543 -8.347 15.125 1.00 81.25 136 PHE A O 1
ATOM 1081 N N . TYR A 1 137 ? -11.975 -7.180 17.000 1.00 82.12 137 TYR A N 1
ATOM 1082 C CA . TYR A 1 137 ? -12.462 -5.989 16.312 1.00 82.12 137 TYR A CA 1
ATOM 1083 C C . TYR A 1 137 ? -11.353 -5.339 15.479 1.00 82.12 137 TYR A C 1
ATOM 1085 O O . TYR A 1 137 ? -11.540 -5.086 14.289 1.00 82.12 137 TYR A O 1
ATOM 1093 N N . THR A 1 138 ? -10.168 -5.123 16.054 1.00 79.38 138 THR A N 1
ATOM 1094 C CA . THR A 1 138 ? -9.059 -4.498 15.327 1.00 79.38 138 THR A CA 1
ATOM 1095 C C . THR A 1 138 ? -8.544 -5.397 14.210 1.00 79.38 138 THR A C 1
ATOM 1097 O O . THR A 1 138 ? -8.404 -4.916 13.091 1.00 79.38 138 THR A O 1
ATOM 1100 N N . SER A 1 139 ? -8.332 -6.695 14.452 1.00 80.62 139 SER A N 1
ATOM 1101 C CA . SER A 1 139 ? -7.772 -7.593 13.432 1.00 80.62 139 SER A CA 1
ATOM 1102 C C . SER A 1 139 ? -8.766 -7.913 12.315 1.00 80.62 139 SER A C 1
ATOM 1104 O O . SER A 1 139 ? -8.454 -7.716 11.146 1.00 80.62 139 SER A O 1
ATOM 1106 N N . LEU A 1 140 ? -9.986 -8.357 12.638 1.00 80.62 140 LEU A N 1
ATOM 1107 C CA . LEU A 1 140 ? -10.920 -8.842 11.612 1.00 80.62 140 LEU A CA 1
ATOM 1108 C C . LEU A 1 140 ? -11.745 -7.731 10.961 1.00 80.62 140 LEU A C 1
ATOM 1110 O O . LEU A 1 140 ? -12.106 -7.858 9.792 1.00 80.62 140 LEU A O 1
ATOM 1114 N N . LYS A 1 141 ? -12.079 -6.664 11.702 1.00 82.56 141 LYS A N 1
ATOM 1115 C CA . LYS A 1 141 ? -12.936 -5.585 11.184 1.00 82.56 141 LYS A CA 1
ATOM 1116 C C . LYS A 1 141 ? -12.131 -4.410 10.639 1.00 82.56 141 LYS A C 1
ATOM 1118 O O . LYS A 1 141 ? -12.513 -3.856 9.613 1.00 82.56 141 LYS A O 1
ATOM 1123 N N . LEU A 1 142 ? -11.035 -4.035 11.305 1.00 80.62 142 LEU A N 1
ATOM 1124 C CA . LEU A 1 142 ? -10.197 -2.902 10.888 1.00 80.62 142 LEU A CA 1
ATOM 1125 C C . LEU A 1 142 ? -8.937 -3.320 10.112 1.00 80.62 142 LEU A C 1
ATOM 1127 O O . LEU A 1 142 ? -8.312 -2.468 9.481 1.00 80.62 142 LEU A O 1
ATOM 1131 N N . GLY A 1 143 ? -8.549 -4.600 10.143 1.00 80.25 143 GLY A N 1
ATOM 1132 C CA . GLY A 1 143 ? -7.284 -5.062 9.560 1.00 80.25 143 GLY A CA 1
ATOM 1133 C C . GLY A 1 143 ? -6.049 -4.482 10.263 1.00 80.25 143 GLY A C 1
ATOM 1134 O O . GLY A 1 143 ? -5.011 -4.275 9.634 1.00 80.25 143 GLY A O 1
ATOM 1135 N N . TRP A 1 144 ? -6.177 -4.118 11.542 1.00 79.56 144 TRP A N 1
ATOM 1136 C CA . TRP A 1 144 ? -5.119 -3.531 12.362 1.00 79.56 144 TRP A CA 1
ATOM 1137 C C . TRP A 1 144 ? -4.488 -4.593 13.268 1.00 79.56 144 TRP A C 1
ATOM 1139 O O . TRP A 1 144 ? -5.058 -4.996 14.283 1.00 79.56 144 TRP A O 1
ATOM 1149 N N . ASP A 1 145 ? -3.268 -5.001 12.916 1.00 73.00 145 ASP A N 1
ATOM 1150 C CA . ASP A 1 145 ? -2.546 -6.108 13.554 1.00 73.00 145 ASP A CA 1
ATOM 1151 C C . ASP A 1 145 ? -1.535 -5.619 14.596 1.00 73.00 145 ASP A C 1
ATOM 1153 O O . ASP A 1 145 ? -0.332 -5.601 14.336 1.00 73.00 145 ASP A O 1
ATOM 1157 N N . ALA A 1 146 ? -1.997 -5.205 15.777 1.00 66.94 146 ALA A N 1
ATOM 1158 C CA . ALA A 1 146 ? -1.109 -4.640 16.797 1.00 66.94 146 ALA A CA 1
ATOM 1159 C C . ALA A 1 146 ? -0.359 -5.701 17.630 1.00 66.94 146 ALA A C 1
ATOM 1161 O O . ALA A 1 146 ? 0.866 -5.672 17.698 1.00 66.94 146 ALA A O 1
ATOM 1162 N N . LEU A 1 147 ? -1.075 -6.622 18.289 1.00 65.44 147 LEU A N 1
ATOM 1163 C CA . LEU A 1 147 ? -0.497 -7.563 19.272 1.00 65.44 147 LEU A CA 1
ATOM 1164 C C . LEU A 1 147 ? -0.475 -9.004 18.762 1.00 65.44 147 LEU A C 1
ATOM 1166 O O . LEU A 1 147 ? 0.560 -9.668 18.746 1.00 65.44 147 LEU A O 1
ATOM 1170 N N . LEU A 1 148 ? -1.629 -9.468 18.305 1.00 74.06 148 LEU A N 1
ATOM 1171 C CA . LEU A 1 148 ? -1.813 -10.728 17.606 1.00 74.06 148 LEU A CA 1
ATOM 1172 C C . LEU A 1 148 ? -2.548 -10.395 16.312 1.00 74.06 148 LEU A C 1
ATOM 1174 O O . LEU A 1 148 ? -3.383 -9.495 16.288 1.00 74.06 148 LEU A O 1
ATOM 1178 N N . ASN A 1 149 ? -2.210 -11.091 15.240 1.00 77.94 149 ASN A N 1
ATOM 1179 C CA . ASN A 1 149 ? -3.051 -11.121 14.058 1.00 77.94 149 ASN A CA 1
ATOM 1180 C C . ASN A 1 149 ? -3.946 -12.359 14.153 1.00 77.94 149 ASN A C 1
ATOM 1182 O O . ASN A 1 149 ? -3.474 -13.451 14.488 1.00 77.94 149 ASN A O 1
ATOM 1186 N N . VAL A 1 150 ? -5.226 -12.159 13.861 1.00 84.62 150 VAL A N 1
ATOM 1187 C CA . VAL A 1 150 ? -6.226 -13.207 13.722 1.00 84.62 150 VAL A CA 1
ATOM 1188 C C . VAL A 1 150 ? -6.631 -13.265 12.255 1.00 84.62 150 VAL A C 1
ATOM 1190 O O . VAL A 1 150 ? -7.371 -12.410 11.783 1.00 84.62 150 VAL A O 1
ATOM 1193 N N . ASP A 1 151 ? -6.201 -14.309 11.553 1.00 83.06 151 ASP A N 1
ATOM 1194 C CA . ASP A 1 151 ? -6.584 -14.551 10.162 1.00 83.06 151 ASP A CA 1
ATOM 1195 C C . ASP A 1 151 ? -7.568 -15.716 10.055 1.00 83.06 151 ASP A C 1
ATOM 1197 O O . ASP A 1 151 ? -7.435 -16.730 10.744 1.00 83.06 151 ASP A O 1
ATOM 1201 N N . VAL A 1 152 ? -8.495 -15.642 9.100 1.00 88.19 152 VAL A N 1
ATOM 1202 C CA . VAL A 1 152 ? -9.277 -16.809 8.671 1.00 88.19 152 VAL A CA 1
ATOM 1203 C C . VAL A 1 152 ? -8.538 -17.493 7.525 1.00 88.19 152 VAL A C 1
ATOM 1205 O O . VAL A 1 152 ? -8.428 -16.950 6.426 1.00 88.19 152 VAL A O 1
ATOM 1208 N N . LYS A 1 153 ? -8.030 -18.704 7.767 1.00 90.00 153 LYS A N 1
ATOM 1209 C CA . LYS A 1 153 ? -7.328 -19.511 6.761 1.00 90.00 153 LYS A CA 1
ATOM 1210 C C . LYS A 1 153 ? -8.175 -20.692 6.316 1.00 90.00 153 LYS A C 1
ATOM 1212 O O . LYS A 1 153 ? -8.944 -21.258 7.085 1.00 90.00 153 LYS A O 1
ATOM 1217 N N . LEU A 1 154 ? -8.009 -21.072 5.053 1.00 93.94 154 LEU A N 1
ATOM 1218 C CA . LEU A 1 154 ? -8.689 -22.208 4.439 1.00 93.94 154 LEU A CA 1
ATOM 1219 C C . LEU A 1 154 ? -7.690 -23.334 4.192 1.00 93.94 154 LEU A C 1
ATOM 1221 O O . LEU A 1 154 ? -6.736 -23.174 3.433 1.00 93.94 154 LEU A O 1
ATOM 1225 N N . PHE A 1 155 ? -7.945 -24.498 4.784 1.00 89.75 155 PHE A N 1
ATOM 1226 C CA . PHE A 1 155 ? -7.209 -25.721 4.480 1.00 89.75 155 PHE A CA 1
ATOM 1227 C C . PHE A 1 155 ? -8.186 -26.845 4.169 1.00 89.75 155 PHE A C 1
ATOM 1229 O O . PHE A 1 155 ? -9.058 -27.166 4.970 1.00 89.75 155 PHE A O 1
ATOM 1236 N N . ARG A 1 156 ? -8.059 -27.438 2.973 1.00 88.38 156 ARG A N 1
ATOM 1237 C CA . ARG A 1 156 ? -8.930 -28.531 2.500 1.00 88.38 156 ARG A CA 1
ATOM 1238 C C . ARG A 1 156 ? -10.430 -28.249 2.714 1.00 88.38 156 ARG A C 1
ATOM 1240 O O . ARG A 1 156 ? -11.169 -29.122 3.152 1.00 88.38 156 ARG A O 1
ATOM 1247 N N . LYS A 1 157 ? -10.871 -27.030 2.376 1.00 90.88 157 LYS A N 1
ATOM 1248 C CA . LYS A 1 157 ? -12.258 -26.538 2.525 1.00 90.88 157 LYS A CA 1
ATOM 1249 C C . LYS A 1 157 ? -12.757 -26.372 3.969 1.00 90.88 157 LYS A C 1
ATOM 1251 O O . LYS A 1 157 ? -13.932 -26.084 4.157 1.00 90.88 157 LYS A O 1
ATOM 1256 N N . VAL A 1 158 ? -11.892 -26.502 4.971 1.00 93.06 158 VAL A N 1
ATOM 1257 C CA . VAL A 1 158 ? -12.201 -26.149 6.361 1.00 93.06 158 VAL A CA 1
ATOM 1258 C C . VAL A 1 158 ? -11.582 -24.789 6.660 1.00 93.06 158 VAL A C 1
ATOM 1260 O O . VAL A 1 158 ? -10.395 -24.572 6.403 1.00 93.06 158 VAL A O 1
ATOM 1263 N N . ALA A 1 159 ? -12.400 -23.871 7.171 1.00 92.94 159 ALA A N 1
ATOM 1264 C CA . ALA A 1 159 ? -11.934 -22.587 7.673 1.00 92.94 159 ALA A CA 1
ATOM 1265 C C . ALA A 1 159 ? -11.453 -22.746 9.121 1.00 92.94 159 ALA A C 1
ATOM 1267 O O . ALA A 1 159 ? -12.121 -23.387 9.931 1.00 92.94 159 ALA A O 1
ATOM 1268 N N . TYR A 1 160 ? -10.306 -22.162 9.445 1.00 90.69 160 TYR A N 1
ATOM 1269 C CA . TYR A 1 160 ? -9.767 -22.126 10.800 1.00 90.69 160 TYR A CA 1
ATOM 1270 C C . TYR A 1 160 ? -9.181 -20.751 11.105 1.00 90.69 160 TYR A C 1
ATOM 1272 O O . TYR A 1 160 ? -8.734 -20.035 10.207 1.00 90.69 160 TYR A O 1
ATOM 1280 N N . LEU A 1 161 ? -9.181 -20.395 12.388 1.00 87.88 161 LEU A N 1
ATOM 1281 C CA . LEU A 1 161 ? -8.521 -19.192 12.872 1.00 87.88 161 LEU A CA 1
ATOM 1282 C C . LEU A 1 161 ? -7.027 -19.473 13.013 1.00 87.88 161 LEU A C 1
ATOM 1284 O O . LEU A 1 161 ? -6.618 -20.405 13.707 1.00 87.88 161 LEU A O 1
ATOM 1288 N N . ALA A 1 162 ? -6.213 -18.676 12.338 1.00 86.31 162 ALA A N 1
ATOM 1289 C CA . ALA A 1 162 ? -4.773 -18.687 12.479 1.00 86.31 162 ALA A CA 1
ATOM 1290 C C . ALA A 1 162 ? -4.357 -17.485 13.320 1.00 86.31 162 ALA A C 1
ATOM 1292 O O . ALA A 1 162 ? -4.621 -16.343 12.952 1.00 86.31 162 ALA A O 1
ATOM 1293 N N . LEU A 1 163 ? -3.687 -17.763 14.434 1.00 84.44 163 LEU A N 1
ATOM 1294 C CA . LEU A 1 163 ? -3.049 -16.743 15.250 1.00 84.44 163 LEU A CA 1
ATOM 1295 C C . LEU A 1 163 ? -1.590 -16.630 14.824 1.00 84.44 163 LEU A C 1
ATOM 1297 O O . LEU A 1 163 ? -0.871 -17.630 14.770 1.00 84.44 163 LEU A O 1
ATOM 1301 N N . SER A 1 164 ? -1.147 -15.417 14.533 1.00 81.06 164 SER A N 1
ATOM 1302 C CA . SER A 1 164 ? 0.270 -15.112 14.353 1.00 81.06 164 SER A CA 1
ATOM 1303 C C . SER A 1 164 ? 0.648 -13.907 15.203 1.00 81.06 164 SER A C 1
ATOM 1305 O O . SER A 1 164 ? -0.231 -13.101 15.518 1.00 81.06 164 SER A O 1
ATOM 1307 N N . PRO A 1 165 ? 1.930 -13.747 15.574 1.00 74.25 165 PRO A N 1
ATOM 1308 C CA . PRO A 1 165 ? 2.390 -12.512 16.189 1.00 74.25 165 PRO A CA 1
ATOM 1309 C C . PRO A 1 165 ? 1.913 -11.327 15.354 1.00 74.25 165 PRO A C 1
ATOM 1311 O O . PRO A 1 165 ? 2.108 -11.305 14.134 1.00 74.25 165 PRO A O 1
ATOM 1314 N N . GLY A 1 166 ? 1.237 -10.382 16.005 1.00 66.00 166 GLY A N 1
ATOM 1315 C CA . GLY A 1 166 ? 0.898 -9.123 15.370 1.00 66.00 166 GLY A CA 1
ATOM 1316 C C . GLY A 1 166 ? 2.185 -8.424 14.969 1.00 66.00 166 GLY A C 1
ATOM 1317 O O . GLY A 1 166 ? 3.277 -8.714 15.476 1.00 66.00 166 GLY A O 1
ATOM 1318 N N . LYS A 1 167 ? 2.070 -7.467 14.059 1.00 64.38 167 LYS A N 1
ATOM 1319 C CA . LYS A 1 167 ? 3.167 -6.533 13.876 1.00 64.38 167 LYS A CA 1
ATOM 1320 C C . LYS A 1 167 ? 3.114 -5.675 15.139 1.00 64.38 167 LYS A C 1
ATOM 1322 O O . LYS A 1 167 ? 2.321 -4.747 15.211 1.00 64.38 167 LYS A O 1
ATOM 1327 N N . SER A 1 168 ? 3.947 -6.004 16.130 1.00 51.53 168 SER A N 1
ATOM 1328 C CA . SER A 1 168 ? 4.076 -5.353 17.448 1.00 51.53 168 SER A CA 1
ATOM 1329 C C . SER A 1 168 ? 4.304 -3.840 17.361 1.00 51.53 168 SER A C 1
ATOM 1331 O O . SER A 1 168 ? 5.455 -3.430 17.392 1.00 51.53 168 SER A O 1
ATOM 1333 N N . LEU A 1 169 ? 3.292 -3.010 17.086 1.00 51.44 169 LEU A N 1
ATOM 1334 C CA . LEU A 1 169 ? 3.498 -1.584 16.768 1.00 51.44 169 LEU A CA 1
ATOM 1335 C C . LEU A 1 169 ? 4.831 -1.250 16.007 1.00 51.44 169 LEU A C 1
ATOM 1337 O O . LEU A 1 169 ? 5.644 -0.496 16.542 1.00 51.44 169 LEU A O 1
ATOM 1341 N N . PRO A 1 170 ? 5.122 -1.786 14.790 1.00 49.84 170 PRO A N 1
ATOM 1342 C CA . PRO A 1 170 ? 6.293 -1.390 14.030 1.00 49.84 170 PRO A CA 1
ATOM 1343 C C . PRO A 1 170 ? 5.963 -1.340 12.529 1.00 49.84 170 PRO A C 1
ATOM 1345 O O . PRO A 1 170 ? 5.956 -2.345 11.815 1.00 49.84 170 PRO A O 1
ATOM 1348 N N . SER A 1 171 ? 5.798 -0.147 11.981 1.00 44.09 171 SER A N 1
ATOM 1349 C CA . SER A 1 171 ? 6.045 0.015 10.544 1.00 44.09 171 SER A CA 1
ATOM 1350 C C . SER A 1 171 ? 7.536 -0.161 10.193 1.00 44.09 171 SER A C 1
ATOM 1352 O O . SER A 1 171 ? 7.906 -0.069 9.027 1.00 44.09 171 SER A O 1
ATOM 1354 N N . LEU A 1 172 ? 8.401 -0.447 11.176 1.00 51.78 172 LEU A N 1
ATOM 1355 C CA . LEU A 1 172 ? 9.810 -0.761 10.983 1.00 51.78 172 LEU A CA 1
ATOM 1356 C C . LEU A 1 172 ? 10.003 -2.279 10.812 1.00 51.78 172 LEU A C 1
ATOM 1358 O O . LEU A 1 172 ? 9.791 -3.036 11.761 1.00 51.78 172 LEU A O 1
ATOM 1362 N N . PRO A 1 173 ? 10.443 -2.752 9.633 1.00 47.28 173 PRO A N 1
ATOM 1363 C CA . PRO A 1 173 ? 10.771 -4.157 9.425 1.00 47.28 173 PRO A CA 1
ATOM 1364 C C . PRO A 1 173 ? 11.827 -4.608 10.447 1.00 47.28 173 PRO A C 1
ATOM 1366 O O . PRO A 1 173 ? 12.911 -4.026 10.495 1.00 47.28 173 PRO A O 1
ATOM 1369 N N . THR A 1 174 ? 11.481 -5.606 11.273 1.00 45.53 174 THR A N 1
ATOM 1370 C CA . THR A 1 174 ? 12.377 -6.468 12.079 1.00 45.53 174 THR A CA 1
ATOM 1371 C C . THR A 1 174 ? 13.637 -5.788 12.642 1.00 45.53 174 THR A C 1
ATOM 1373 O O . THR A 1 174 ? 14.748 -6.101 12.215 1.00 45.53 174 THR A O 1
ATOM 1376 N N . GLN A 1 175 ? 13.495 -4.857 13.594 1.00 49.84 175 GLN A N 1
ATOM 1377 C CA . GLN A 1 175 ? 14.639 -4.096 14.139 1.00 49.84 175 GLN A CA 1
ATOM 1378 C C . GLN A 1 175 ? 14.777 -4.073 15.666 1.00 49.84 175 GLN A C 1
ATOM 1380 O O . GLN A 1 175 ? 15.691 -3.433 16.174 1.00 49.84 175 GLN A O 1
ATOM 1385 N N . TYR A 1 176 ? 13.955 -4.814 16.413 1.00 50.59 176 TYR A N 1
ATOM 1386 C CA . TYR A 1 176 ? 14.092 -4.872 17.877 1.00 50.59 176 TYR A CA 1
ATOM 1387 C C . TYR A 1 176 ? 15.279 -5.716 18.371 1.00 50.59 176 TYR A C 1
ATOM 1389 O O . TYR A 1 176 ? 15.500 -5.832 19.573 1.00 50.59 176 TYR A O 1
ATOM 1397 N N . SER A 1 177 ? 16.103 -6.267 17.475 1.00 50.88 177 SER A N 1
ATOM 1398 C CA . SER A 1 177 ? 17.462 -6.670 17.843 1.0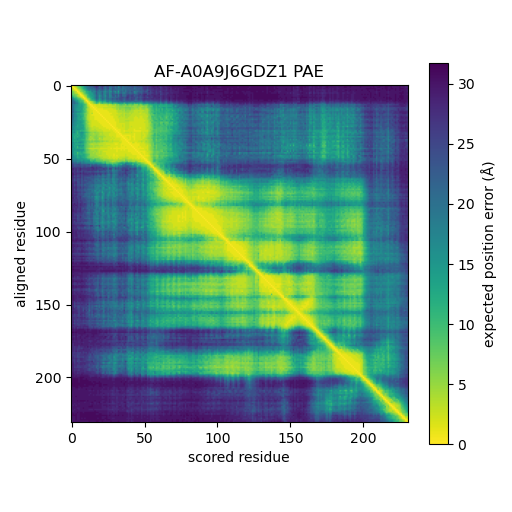0 50.88 177 SER A CA 1
ATOM 1399 C C . SER A 1 177 ? 18.256 -5.392 18.139 1.00 50.88 177 SER A C 1
ATOM 1401 O O . SER A 1 177 ? 18.479 -4.621 17.207 1.00 50.88 177 SER A O 1
ATOM 1403 N N . CYS A 1 178 ? 18.627 -5.149 19.411 1.00 51.88 178 CYS A N 1
ATOM 1404 C CA . CYS A 1 178 ? 19.231 -3.886 19.878 1.00 51.88 178 CYS A CA 1
ATOM 1405 C C . CYS A 1 178 ? 20.185 -3.291 18.813 1.00 51.88 178 CYS A C 1
ATOM 1407 O O . CYS A 1 178 ? 21.099 -3.984 18.345 1.00 51.88 178 CYS A O 1
ATOM 1409 N N . PRO A 1 179 ? 19.963 -2.033 18.389 1.00 53.97 179 PRO A N 1
ATOM 1410 C CA . PRO A 1 179 ? 20.589 -1.466 17.205 1.00 53.97 179 PRO A CA 1
ATOM 1411 C C . PRO A 1 179 ? 22.114 -1.434 17.347 1.00 53.97 179 PRO A C 1
ATOM 1413 O O . PRO A 1 179 ? 22.671 -0.633 18.100 1.00 53.97 179 PRO A O 1
ATOM 1416 N N . LYS A 1 180 ? 22.814 -2.281 16.587 1.00 53.19 180 LYS A N 1
ATOM 1417 C CA . LYS A 1 180 ? 24.263 -2.154 16.403 1.00 53.19 180 LYS A CA 1
ATOM 1418 C C . LYS A 1 180 ? 24.516 -1.110 15.312 1.00 53.19 180 LYS A C 1
ATOM 1420 O O . LYS A 1 180 ? 24.339 -1.393 14.132 1.00 53.19 180 LYS A O 1
ATOM 1425 N N . GLY A 1 181 ? 24.913 0.098 15.714 1.00 59.88 181 GLY A N 1
ATOM 1426 C CA . GLY A 1 181 ? 25.372 1.161 14.810 1.00 59.88 181 GLY A CA 1
ATOM 1427 C C . GLY A 1 181 ? 24.481 2.409 14.740 1.00 59.88 181 GLY A C 1
ATOM 1428 O O . GLY A 1 181 ? 23.297 2.398 15.074 1.00 59.88 181 GLY A O 1
ATOM 1429 N N . GLU A 1 182 ? 25.081 3.509 14.285 1.00 57.91 182 GLU A N 1
ATOM 1430 C CA . GLU A 1 182 ? 24.518 4.869 14.273 1.00 57.91 182 GLU A CA 1
ATOM 1431 C C . GLU A 1 182 ? 23.264 5.013 13.393 1.00 57.91 182 GLU A C 1
ATOM 1433 O O . GLU A 1 182 ? 22.281 5.636 13.791 1.00 57.91 182 GLU A O 1
ATOM 1438 N N . SER A 1 183 ? 23.236 4.332 12.242 1.00 62.72 183 SER A N 1
ATOM 1439 C CA . SER A 1 183 ? 22.089 4.329 11.322 1.00 62.72 183 SER A CA 1
ATOM 1440 C C . SER A 1 183 ? 20.805 3.783 11.964 1.00 62.72 183 SER A C 1
ATOM 1442 O O . SER A 1 183 ? 19.708 4.259 11.677 1.00 62.72 183 SER A O 1
ATOM 1444 N N . ALA A 1 184 ? 20.923 2.795 12.853 1.00 63.88 184 ALA A N 1
ATOM 1445 C CA . ALA A 1 184 ? 19.770 2.190 13.507 1.00 63.88 184 ALA A CA 1
ATOM 1446 C C . ALA A 1 184 ? 19.241 3.052 14.670 1.00 63.88 184 ALA A C 1
ATOM 1448 O O . ALA A 1 184 ? 18.029 3.166 14.839 1.00 63.88 184 ALA A O 1
ATOM 1449 N N . ARG A 1 185 ? 20.127 3.762 15.386 1.00 63.56 185 ARG A N 1
ATOM 1450 C CA . ARG A 1 185 ? 19.731 4.776 16.384 1.00 63.56 185 ARG A CA 1
ATOM 1451 C C . ARG A 1 185 ? 18.965 5.935 15.747 1.00 63.56 185 ARG A C 1
ATOM 1453 O O . ARG A 1 185 ? 17.925 6.336 16.261 1.00 63.56 185 ARG A O 1
ATOM 1460 N N . HIS A 1 186 ? 19.432 6.416 14.595 1.00 68.19 186 HIS A N 1
ATOM 1461 C CA . HIS A 1 186 ? 18.769 7.495 13.867 1.00 68.19 186 HIS A CA 1
ATOM 1462 C C . HIS A 1 186 ? 17.340 7.126 13.430 1.00 68.19 186 HIS A C 1
ATOM 1464 O O . HIS A 1 186 ? 16.426 7.938 13.558 1.00 68.19 186 HIS A O 1
ATOM 1470 N N . ARG A 1 187 ? 17.110 5.885 12.976 1.00 66.56 187 ARG A N 1
ATOM 1471 C CA . ARG A 1 187 ? 15.761 5.415 12.606 1.00 66.56 187 ARG A CA 1
ATOM 1472 C C . ARG A 1 187 ? 14.808 5.349 13.796 1.00 66.56 187 ARG A C 1
ATOM 1474 O O . ARG A 1 187 ? 13.670 5.789 13.662 1.00 66.56 187 ARG A O 1
ATOM 1481 N N . ASN A 1 188 ? 15.272 4.861 14.948 1.00 69.56 188 ASN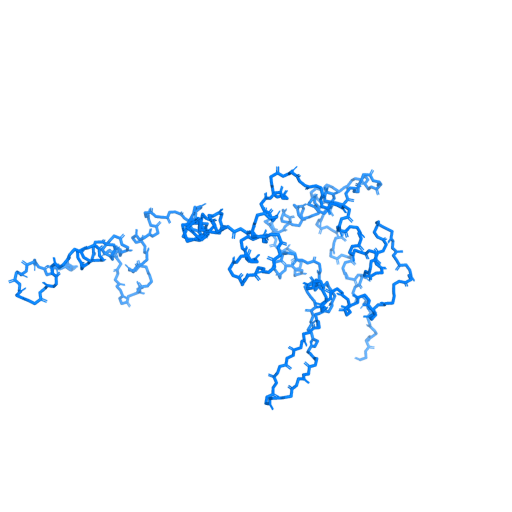 A N 1
ATOM 1482 C CA . ASN A 1 188 ? 14.456 4.844 16.165 1.00 69.56 188 ASN A CA 1
ATOM 1483 C C . ASN A 1 188 ? 14.079 6.267 16.582 1.00 69.56 188 ASN A C 1
ATOM 1485 O O . ASN A 1 188 ? 12.905 6.543 16.798 1.00 69.56 188 ASN A O 1
ATOM 1489 N N . TYR A 1 189 ? 15.043 7.192 16.599 1.00 70.56 189 TYR A N 1
ATOM 1490 C CA . TYR A 1 189 ? 14.782 8.603 16.896 1.00 70.56 189 TYR A CA 1
ATOM 1491 C C . TYR A 1 189 ? 13.715 9.213 15.967 1.00 70.56 189 TYR A C 1
ATOM 1493 O O . TYR A 1 189 ? 12.767 9.847 16.432 1.00 70.56 189 TYR A O 1
ATOM 1501 N N . MET A 1 190 ? 13.821 8.969 14.657 1.00 70.56 190 MET A N 1
ATOM 1502 C CA . MET A 1 190 ? 12.826 9.426 13.680 1.00 70.56 190 MET A CA 1
ATOM 1503 C C . MET A 1 190 ? 11.440 8.819 13.932 1.00 70.56 190 MET A C 1
ATOM 1505 O O . MET A 1 190 ? 10.435 9.521 13.822 1.00 70.56 190 MET A O 1
ATOM 1509 N N . TYR A 1 191 ? 11.375 7.544 14.316 1.00 70.62 191 TYR A N 1
ATOM 1510 C CA . TYR A 1 191 ? 10.123 6.874 14.659 1.00 70.62 191 TYR A CA 1
ATOM 1511 C C . TYR A 1 191 ? 9.479 7.446 15.927 1.00 70.62 191 TYR A C 1
ATOM 1513 O O . TYR A 1 191 ? 8.287 7.748 15.922 1.00 70.62 191 TYR A O 1
ATOM 1521 N N . PHE A 1 192 ? 10.256 7.692 16.984 1.00 70.81 192 PHE A N 1
ATOM 1522 C CA . PHE A 1 192 ? 9.750 8.351 18.192 1.00 70.81 192 PHE A CA 1
ATOM 1523 C C . PHE A 1 192 ? 9.199 9.745 17.906 1.00 70.81 192 PHE A C 1
ATOM 1525 O O . PHE A 1 192 ? 8.116 10.087 18.379 1.00 70.81 192 PHE A O 1
ATOM 1532 N N . ASN A 1 193 ? 9.899 10.535 17.092 1.00 70.12 193 ASN A N 1
ATOM 1533 C CA . ASN A 1 193 ? 9.404 11.845 16.678 1.00 70.12 193 ASN A CA 1
ATOM 1534 C C . ASN A 1 193 ? 8.112 11.742 15.862 1.00 70.12 193 ASN A C 1
ATOM 1536 O O . ASN A 1 193 ? 7.198 12.541 16.064 1.00 70.12 193 ASN A O 1
ATOM 1540 N N . PHE A 1 194 ? 8.009 10.752 14.972 1.00 70.69 194 PHE A N 1
ATOM 1541 C CA . PHE A 1 194 ? 6.772 10.481 14.245 1.00 70.69 194 PHE A CA 1
ATOM 1542 C C . PHE A 1 194 ? 5.614 10.174 15.202 1.00 70.69 194 PHE A C 1
ATOM 1544 O O . PHE A 1 194 ? 4.554 10.784 15.065 1.00 70.69 194 PHE A O 1
ATOM 1551 N N . LEU A 1 195 ? 5.814 9.302 16.197 1.00 67.19 195 LEU A N 1
ATOM 1552 C CA . LEU A 1 195 ? 4.797 9.006 17.210 1.00 67.19 195 LEU A CA 1
ATOM 1553 C C . LEU A 1 195 ? 4.410 10.271 17.988 1.00 67.19 195 LEU A C 1
ATOM 1555 O O . LEU A 1 195 ? 3.230 10.600 18.084 1.00 67.19 195 LEU A O 1
ATOM 1559 N N . LYS A 1 196 ? 5.390 11.035 18.480 1.00 66.94 196 LYS A N 1
ATOM 1560 C CA . LYS A 1 196 ? 5.148 12.272 19.235 1.00 66.94 196 LYS A CA 1
ATOM 1561 C C . LYS A 1 196 ? 4.293 13.272 18.451 1.00 66.94 196 LYS A C 1
ATOM 1563 O O . LYS A 1 196 ? 3.315 13.794 18.986 1.00 66.94 196 LYS A O 1
ATOM 1568 N N . ASN A 1 197 ? 4.645 13.505 17.187 1.00 66.12 197 ASN A N 1
ATOM 1569 C CA . ASN A 1 197 ? 3.952 14.456 16.319 1.00 66.12 197 ASN A CA 1
ATOM 1570 C C . ASN A 1 197 ? 2.567 13.958 15.894 1.00 66.12 197 ASN A C 1
ATOM 1572 O O . ASN A 1 197 ? 1.634 14.751 15.821 1.00 66.12 197 ASN A O 1
ATOM 1576 N N . SER A 1 198 ? 2.420 12.656 15.640 1.00 65.12 198 SER A N 1
ATOM 1577 C CA . SER A 1 198 ? 1.148 12.065 15.202 1.00 65.12 198 SER A CA 1
ATOM 1578 C C . SER A 1 198 ? 0.115 12.005 16.324 1.00 65.12 198 SER A C 1
ATOM 1580 O O . SER A 1 198 ? -1.082 12.098 16.069 1.00 65.12 198 SER A O 1
ATOM 1582 N N . PHE A 1 199 ? 0.570 11.867 17.570 1.00 61.50 199 PHE A N 1
ATOM 1583 C CA . PHE A 1 199 ? -0.302 11.656 18.722 1.00 61.50 199 PHE A CA 1
ATOM 1584 C C . PHE A 1 199 ? -0.431 12.861 19.660 1.00 61.50 199 PHE A C 1
ATOM 1586 O O . PHE A 1 199 ? -1.121 12.768 20.673 1.00 61.50 199 PHE A O 1
ATOM 1593 N N . GLY A 1 200 ? 0.190 13.999 19.332 1.00 53.34 200 GLY A N 1
ATOM 1594 C CA . GLY A 1 200 ? 0.010 15.242 20.084 1.00 53.34 200 GLY A CA 1
ATOM 1595 C C . GLY A 1 200 ? 0.482 15.161 21.538 1.00 53.34 200 GLY A C 1
ATOM 1596 O O . GLY A 1 200 ? -0.102 15.809 22.406 1.00 53.34 200 GLY A O 1
ATOM 1597 N N . ALA A 1 201 ? 1.533 14.385 21.825 1.00 44.78 201 ALA A N 1
ATOM 1598 C CA . ALA A 1 201 ? 2.160 14.337 23.145 1.00 44.78 201 ALA A CA 1
ATOM 1599 C C . ALA A 1 201 ? 2.957 15.633 23.414 1.00 44.78 201 ALA A C 1
ATOM 1601 O O . ALA A 1 201 ? 4.186 15.649 23.423 1.00 44.78 201 ALA A O 1
ATOM 1602 N N . ASN A 1 202 ? 2.238 16.741 23.615 1.00 39.56 202 ASN A N 1
ATOM 1603 C CA . ASN A 1 202 ? 2.762 17.984 24.192 1.00 39.56 202 ASN A CA 1
ATOM 1604 C C . ASN A 1 202 ? 2.671 17.992 25.732 1.00 39.56 202 ASN A C 1
ATOM 1606 O O . ASN A 1 202 ? 3.005 18.989 26.363 1.00 39.56 202 ASN A O 1
ATOM 1610 N N . GLY A 1 203 ? 2.241 16.888 26.348 1.00 37.41 203 GLY A N 1
ATOM 1611 C CA . GLY A 1 203 ? 2.238 16.703 27.796 1.00 37.41 203 GLY A CA 1
ATOM 1612 C C . GLY A 1 203 ? 3.429 15.866 28.258 1.00 37.41 203 GLY A C 1
ATOM 1613 O O . GLY A 1 203 ? 3.470 14.667 28.008 1.00 37.41 203 GLY A O 1
ATOM 1614 N N . THR A 1 204 ? 4.368 16.518 28.947 1.00 37.31 204 THR A N 1
ATOM 1615 C CA . THR A 1 204 ? 5.302 15.935 29.930 1.00 37.31 204 THR A CA 1
ATOM 1616 C C . THR A 1 204 ? 6.199 14.778 29.469 1.00 37.31 204 THR A C 1
ATOM 1618 O O . THR A 1 204 ? 6.080 13.651 29.938 1.00 37.31 204 THR A O 1
ATOM 1621 N N . SER A 1 205 ? 7.191 15.085 28.638 1.00 39.53 205 SER A N 1
ATOM 1622 C CA . SER A 1 205 ? 8.503 14.433 28.741 1.00 39.53 205 SER A CA 1
ATOM 1623 C C . SER A 1 205 ? 9.563 15.408 28.232 1.00 39.53 205 SER A C 1
ATOM 1625 O O . SER A 1 205 ? 9.926 15.412 27.050 1.00 39.53 205 SER A O 1
ATOM 1627 N N . ASP A 1 206 ? 10.014 16.289 29.118 1.00 37.41 206 ASP A N 1
ATOM 1628 C CA . ASP A 1 206 ? 11.261 17.012 28.908 1.00 37.41 206 ASP A CA 1
ATOM 1629 C C . ASP A 1 206 ? 12.389 15.982 28.725 1.00 37.41 206 ASP A C 1
ATOM 1631 O O . ASP A 1 206 ? 12.592 15.116 29.575 1.00 37.41 206 ASP A O 1
ATOM 1635 N N . GLY A 1 207 ? 13.121 16.059 27.608 1.00 41.66 207 GLY A N 1
ATOM 1636 C CA . GLY A 1 207 ? 14.485 15.514 27.550 1.00 41.66 207 GLY A CA 1
ATOM 1637 C C . GLY A 1 207 ? 14.756 14.193 26.814 1.00 41.66 207 GLY A C 1
ATOM 1638 O O . GLY A 1 207 ? 15.686 13.483 27.203 1.00 41.66 207 GLY A O 1
ATOM 1639 N N . VAL A 1 208 ? 14.069 13.859 25.714 1.00 42.81 208 VAL A N 1
ATOM 1640 C CA . VAL A 1 208 ? 14.587 12.806 24.809 1.00 42.81 208 VAL A CA 1
ATOM 1641 C C . VAL A 1 208 ? 15.598 13.418 23.828 1.00 42.81 208 VAL A C 1
ATOM 1643 O O . VAL A 1 208 ? 15.235 13.896 22.754 1.00 42.81 208 VAL A O 1
ATOM 1646 N N . SER A 1 209 ? 16.877 13.445 24.218 1.00 42.94 209 SER A N 1
ATOM 1647 C CA . SER A 1 209 ? 17.998 13.759 23.320 1.00 42.94 209 SER A CA 1
ATOM 1648 C C . SER A 1 209 ? 18.375 12.534 22.472 1.00 42.94 209 SER A C 1
ATOM 1650 O O . SER A 1 209 ? 18.083 11.395 22.841 1.00 42.94 209 SER A O 1
ATOM 1652 N N . TYR A 1 210 ? 19.059 12.753 21.343 1.00 39.66 210 TYR A N 1
ATOM 1653 C CA . TYR A 1 210 ? 19.579 11.689 20.464 1.00 39.66 210 TYR A CA 1
ATOM 1654 C C . TYR A 1 210 ? 20.436 10.648 21.216 1.00 39.66 210 TYR A C 1
ATOM 1656 O O . TYR A 1 210 ? 20.464 9.471 20.858 1.00 39.66 210 TYR A O 1
ATOM 1664 N N . GLU A 1 211 ? 21.094 11.070 22.296 1.00 43.19 211 GLU A N 1
ATOM 1665 C CA . GLU A 1 211 ? 21.932 10.229 23.154 1.00 43.19 211 GLU A CA 1
ATOM 1666 C C . GLU A 1 211 ? 21.091 9.346 24.100 1.00 43.19 211 GLU A C 1
ATOM 1668 O O . GLU A 1 211 ? 21.427 8.176 24.311 1.00 43.19 211 GLU A O 1
ATOM 1673 N N . ASN A 1 212 ? 19.941 9.843 24.575 1.00 43.56 212 ASN A N 1
ATOM 1674 C CA . ASN A 1 212 ? 19.064 9.157 25.536 1.00 43.56 212 ASN A CA 1
ATOM 1675 C C . ASN A 1 212 ? 18.219 8.024 24.921 1.00 43.56 212 ASN A C 1
ATOM 1677 O O . ASN A 1 212 ? 17.878 7.072 25.625 1.00 43.56 212 ASN A O 1
ATOM 1681 N N . VAL A 1 213 ? 17.944 8.062 23.610 1.00 45.06 213 VAL A N 1
ATOM 1682 C CA . VAL A 1 213 ? 17.243 6.977 22.878 1.00 45.06 213 VAL A CA 1
ATOM 1683 C C . VAL A 1 213 ? 18.064 5.676 22.866 1.00 45.06 213 VAL A C 1
ATOM 1685 O O . VAL A 1 213 ? 17.527 4.586 22.701 1.00 45.06 213 VAL A O 1
ATOM 1688 N N . SER A 1 214 ? 19.384 5.756 23.076 1.00 44.41 214 SER A N 1
ATOM 1689 C CA . SER A 1 214 ? 20.265 4.582 23.030 1.00 44.41 214 SER A CA 1
ATOM 1690 C C . SER A 1 214 ? 20.255 3.713 24.294 1.00 44.41 214 SER A C 1
ATOM 1692 O O . SER A 1 214 ? 20.599 2.535 24.202 1.00 44.41 214 SER A O 1
ATOM 1694 N N . ALA A 1 215 ? 19.863 4.266 25.447 1.00 41.19 215 ALA A N 1
ATOM 1695 C CA . ALA A 1 215 ? 19.968 3.596 26.746 1.00 41.19 215 ALA A CA 1
ATOM 1696 C C . ALA A 1 215 ? 18.606 3.218 27.350 1.00 41.19 215 ALA A C 1
ATOM 1698 O O . ALA A 1 215 ? 18.484 2.151 27.947 1.00 41.19 215 ALA A O 1
ATOM 1699 N N . TYR A 1 216 ? 17.575 4.049 27.165 1.00 41.75 216 TYR A N 1
ATOM 1700 C CA . TYR A 1 216 ? 16.270 3.832 27.801 1.00 41.75 216 TYR A CA 1
ATOM 1701 C C . TYR A 1 216 ? 15.416 2.734 27.130 1.00 41.75 216 TYR A C 1
ATOM 1703 O O . TYR A 1 216 ? 14.614 2.093 27.807 1.00 41.75 216 TYR A O 1
ATOM 1711 N N . ASP A 1 217 ? 15.618 2.444 25.839 1.00 47.97 217 ASP A N 1
ATOM 1712 C CA . ASP A 1 217 ? 14.729 1.538 25.087 1.00 47.97 217 ASP A CA 1
ATOM 1713 C C . ASP A 1 217 ? 15.039 0.042 25.203 1.00 47.97 217 ASP A C 1
ATOM 1715 O O . ASP A 1 217 ? 14.109 -0.768 25.169 1.00 47.97 217 ASP A O 1
ATOM 1719 N N . CYS A 1 218 ? 16.305 -0.371 25.364 1.00 42.22 218 CYS A N 1
ATOM 1720 C CA . CYS A 1 218 ? 16.579 -1.801 25.581 1.00 42.22 218 CYS A CA 1
ATOM 1721 C C . CYS A 1 218 ? 16.101 -2.227 26.995 1.00 42.22 218 CYS A C 1
ATOM 1723 O O . CYS A 1 218 ? 15.610 -3.342 27.150 1.00 42.22 218 CYS A O 1
ATOM 1725 N N . ASP A 1 219 ? 16.127 -1.345 28.005 1.00 38.19 219 ASP A N 1
ATOM 1726 C CA . ASP A 1 219 ? 15.641 -1.653 29.366 1.00 38.19 219 ASP A CA 1
ATOM 1727 C C . ASP A 1 219 ? 14.100 -1.632 29.469 1.00 38.19 219 ASP A C 1
ATOM 1729 O O . ASP A 1 219 ? 13.506 -2.525 30.076 1.00 38.19 219 ASP A O 1
ATOM 1733 N N . MET A 1 220 ? 13.422 -0.686 28.802 1.00 38.44 220 MET A N 1
ATOM 1734 C CA . MET A 1 220 ? 11.953 -0.623 28.793 1.00 38.44 220 MET A CA 1
ATOM 1735 C C . MET A 1 220 ? 11.317 -1.839 28.100 1.00 38.44 220 MET A C 1
ATOM 1737 O O . MET A 1 220 ? 10.350 -2.398 28.615 1.00 38.44 220 MET A O 1
ATOM 1741 N N . MET A 1 221 ? 11.891 -2.314 26.988 1.00 34.16 221 MET A N 1
ATOM 1742 C CA . MET A 1 221 ? 11.412 -3.523 26.301 1.00 34.16 221 MET A CA 1
ATOM 1743 C C . MET A 1 221 ? 11.702 -4.808 27.089 1.00 34.16 221 MET A C 1
ATOM 1745 O O . MET A 1 221 ? 10.880 -5.721 27.080 1.00 34.16 221 MET A O 1
ATOM 1749 N N . THR A 1 222 ? 12.813 -4.869 27.830 1.00 38.22 222 THR A N 1
ATOM 1750 C CA . THR A 1 222 ? 13.125 -6.011 28.713 1.00 38.22 222 THR A CA 1
ATOM 1751 C C . THR A 1 222 ? 12.164 -6.075 29.907 1.00 38.22 222 THR A C 1
ATOM 1753 O O . THR A 1 222 ? 11.768 -7.157 30.333 1.00 38.22 222 THR A O 1
ATOM 1756 N N . LYS A 1 223 ? 11.721 -4.916 30.410 1.00 35.53 223 LYS A N 1
ATOM 1757 C CA . LYS A 1 223 ? 10.733 -4.814 31.494 1.00 35.53 223 LYS A CA 1
ATOM 1758 C C . LYS A 1 223 ? 9.292 -5.052 31.028 1.00 35.53 223 LYS A C 1
ATOM 1760 O O . LYS A 1 223 ? 8.518 -5.642 31.776 1.00 35.53 223 LYS A O 1
ATOM 1765 N N . LEU A 1 224 ? 8.933 -4.650 29.805 1.00 33.25 224 LEU A N 1
ATOM 1766 C CA . LEU A 1 224 ? 7.606 -4.894 29.217 1.00 33.25 224 LEU A CA 1
ATOM 1767 C C . LEU A 1 224 ? 7.407 -6.341 28.746 1.00 33.25 224 LEU A C 1
ATOM 1769 O O . LEU A 1 224 ? 6.281 -6.831 28.766 1.00 33.25 224 LEU A O 1
ATOM 1773 N N . LEU A 1 225 ? 8.480 -7.035 28.352 1.00 35.91 225 LEU A N 1
ATOM 1774 C CA . LEU A 1 225 ? 8.417 -8.437 27.925 1.00 35.91 225 LEU A CA 1
ATOM 1775 C C . LEU A 1 225 ? 8.477 -9.449 29.066 1.00 35.91 225 LEU A C 1
ATOM 1777 O O . LEU A 1 225 ? 8.379 -10.637 28.787 1.00 35.91 225 LEU A O 1
ATOM 1781 N N . GLY A 1 226 ? 8.563 -8.995 30.319 1.00 28.73 226 GLY A N 1
ATOM 1782 C CA . GLY A 1 226 ? 8.421 -9.847 31.490 1.00 28.73 226 GLY A CA 1
ATOM 1783 C C . GLY A 1 226 ? 9.507 -10.917 31.590 1.00 28.73 226 GLY A C 1
ATOM 1784 O O . GLY A 1 226 ? 9.540 -11.909 30.869 1.00 28.73 226 GLY A O 1
ATOM 1785 N N . SER A 1 227 ? 10.350 -10.772 32.601 1.00 34.81 227 SER A N 1
ATOM 1786 C CA . SER A 1 227 ? 10.961 -11.904 33.287 1.00 34.81 227 SER A CA 1
ATOM 1787 C C . SER A 1 227 ? 9.878 -12.925 33.687 1.00 34.81 227 SER A C 1
ATOM 1789 O O . SER A 1 227 ? 9.286 -12.824 34.762 1.00 34.81 227 SER A O 1
ATOM 1791 N N . GLY A 1 228 ? 9.581 -13.878 32.803 1.00 27.03 228 GLY A N 1
ATOM 1792 C CA . GLY A 1 228 ? 8.879 -15.111 33.142 1.00 27.03 228 GLY A CA 1
ATOM 1793 C C . GLY A 1 228 ? 9.823 -16.036 33.917 1.00 27.03 228 GLY A C 1
ATOM 1794 O O . GLY A 1 228 ? 11.035 -15.988 33.691 1.00 27.03 228 GLY A O 1
ATOM 1795 N N . PRO A 1 229 ? 9.305 -16.837 34.862 1.00 27.55 229 PRO A N 1
ATOM 1796 C CA . PRO A 1 229 ? 10.133 -17.605 35.774 1.00 27.55 229 PRO A CA 1
ATOM 1797 C C . PRO A 1 229 ? 10.915 -18.674 35.011 1.00 27.55 229 PRO A C 1
ATOM 1799 O O . PRO A 1 229 ? 10.369 -19.403 34.185 1.00 27.55 229 PRO A O 1
ATOM 1802 N N . SER A 1 230 ? 12.201 -18.760 35.327 1.00 29.61 230 SER A N 1
ATOM 1803 C CA . SER A 1 230 ? 13.056 -19.897 35.017 1.00 29.61 230 SER A CA 1
ATOM 1804 C C . SER A 1 230 ? 12.447 -21.183 35.583 1.00 29.61 230 SER A C 1
ATOM 1806 O O . SER A 1 230 ? 12.314 -21.303 36.804 1.00 29.61 230 SER A O 1
ATOM 1808 N N . PHE A 1 231 ? 12.121 -22.117 34.693 1.00 30.30 231 PHE A N 1
ATOM 1809 C CA . PHE A 1 231 ? 11.997 -23.547 34.964 1.00 30.30 231 PHE A CA 1
ATOM 1810 C C . PHE A 1 231 ? 12.978 -24.290 34.061 1.00 30.30 231 PHE A C 1
ATOM 1812 O O . PHE A 1 231 ? 13.091 -23.889 32.879 1.00 30.30 231 PHE A O 1
#